Protein AF-A0A3S0XT57-F1 (afdb_monomer_lite)

Secondary structure (DSSP, 8-state):
--HHHHHHHHHHHHHHHHHHHHHHHHHHHHHHHHHHHHHHHHHHHHHHHHHHHHHHHHHHS--HHHHHHHHHHHHHHHHHHHHHHHHHHHHHHHHHHHHHHHHHHHHHHHHHHHHHHHHHHHHHHGGGT-SS-------TTTTTTT--SS-HHHHHHHHHHHHHHHHTT----S-HHHHHTT---HHHHHHHHHHSPPPPPHHHHHHHHTS--HHHHHHHHHHHHHHHHHTS--TTTSSPPPGGGEEEEEEEEEETTEEEEEEEEEEEEEHHHHHHHHHHTTTB-TTT--BSSSPPPEEETTEEE-EEEEEEE-EEETTSSS-EEE-HHHHHHHHHHHHHHHSPPPP-------------PPPP--

pLDDT: mean 73.2, std 19.28, range [31.64, 96.31]

Radius of gyration: 33.93 Å; chains: 1; bounding box: 93×93×88 Å

Sequence (366 aa):
MGLPEVLHKLSRLFLAGFALVASPFVRLGALLLSTALAIPIAAVIILIVSFVVGAKTFELVPSYVASALVAAGTAAVLTLLAAAITPVVLFFALCEVIISPIKGARAAWEGGLEGWYDYAFRLFFFSFFSSSDAPEAMDEDLIQRRFQYADADQMQQLLSMLQAAQENTYTNPIEPQQFAALELSQEELNEIIKNSAPLLTPQETQQLAQKDSREIADLLQKYQDMLERLNGNCTIDLEKPAPENAVVLVKQYFKDSAWLPVPGRSQIFNKQSLQTYCTSANATHPLTRENLLEPTPYKVDTETYHTRYVFHNYYYSPQASSPTIISQEISMMAAKLRDCLTTSPKPAQVTIHSGSQQAMFTPANI

Organism: NCBI:txid2498109

Foldseek 3Di:
DDPVVVVVQVLLQVQLVVQLVVQLVLLVVLVVVLVVVVVVVLVVVLLVVLLVQLVVVCVVPVDNVRSVVSSVVSSVVSVVVCVVVVVVVVVVSVVCSVCRSVCLSVLCNPVNPVSNVVVSVCSNPVVNPDPDDPPDVPPCVVVVPPPPDDDPQVVLVVVLVVVVVVVLVPPDQLDVVLLVVLDDDPVVVVVLVVPFAAFDDPVLLVVLVPDPDPVSVVLSVLLVLQVVQLQAAAPQVNHNADQNQKKKKFKWWDDPSDTHTDRNRIHIHGNVSLSVCCVVPVCADPPPRARQSQGDWDDDDPDTTGIHIDIFRWHWDPPPPDTGTDDVNSRVSRVVSVVVVVPDPPPPPPPPPPPPPDDDDDDDDD

Structure (mmCIF, N/CA/C/O backbone):
data_AF-A0A3S0XT57-F1
#
_entry.id   AF-A0A3S0XT57-F1
#
loop_
_atom_site.group_PDB
_atom_site.id
_atom_site.type_symbol
_atom_site.label_atom_id
_atom_site.label_alt_id
_atom_site.label_comp_id
_atom_site.label_asym_id
_atom_site.label_entity_id
_atom_site.label_seq_id
_atom_site.pdbx_PDB_ins_code
_atom_site.Cartn_x
_atom_site.Cartn_y
_atom_site.Cartn_z
_atom_site.occupancy
_atom_site.B_iso_or_equiv
_atom_site.auth_seq_id
_atom_site.auth_comp_id
_atom_site.auth_asym_id
_atom_site.auth_atom_id
_atom_site.pdbx_PDB_model_num
ATOM 1 N N . MET A 1 1 ? -40.493 24.145 -0.920 1.00 60.25 1 MET A N 1
ATOM 2 C CA . MET A 1 1 ? -39.163 24.406 -1.512 1.00 60.25 1 MET A CA 1
ATOM 3 C C . MET A 1 1 ? -39.026 25.896 -1.724 1.00 60.25 1 MET A C 1
ATOM 5 O O . MET A 1 1 ? -39.952 26.501 -2.252 1.00 60.25 1 MET A O 1
ATOM 9 N N . GLY A 1 2 ? -37.926 26.493 -1.271 1.00 90.62 2 GLY A N 1
ATOM 10 C CA . GLY A 1 2 ? -37.657 27.904 -1.546 1.00 90.62 2 GLY A CA 1
ATOM 11 C C . GLY A 1 2 ? -37.276 28.106 -3.015 1.00 90.62 2 GLY A C 1
ATOM 12 O O . GLY A 1 2 ? -36.623 27.246 -3.604 1.00 90.62 2 GLY A O 1
ATOM 13 N N . LEU A 1 3 ? -37.630 29.259 -3.588 1.00 88.75 3 LEU A N 1
ATOM 14 C CA . LEU A 1 3 ? -37.154 29.722 -4.900 1.00 88.75 3 LEU A CA 1
ATOM 15 C C . LEU A 1 3 ? -35.641 29.476 -5.159 1.00 88.75 3 LEU A C 1
ATOM 17 O O . LEU A 1 3 ? -35.316 29.023 -6.258 1.00 88.75 3 LEU A O 1
ATOM 21 N N . PRO A 1 4 ? -34.710 29.679 -4.194 1.00 91.69 4 PRO A N 1
ATOM 22 C CA . PRO A 1 4 ? -33.284 29.402 -4.420 1.00 91.69 4 PRO A CA 1
ATOM 23 C C . PRO A 1 4 ? -32.954 27.921 -4.661 1.00 91.69 4 PRO A C 1
ATOM 25 O O . PRO A 1 4 ? -32.058 27.610 -5.441 1.00 91.69 4 PRO A O 1
ATOM 28 N N . GLU A 1 5 ? -33.689 26.993 -4.048 1.00 89.56 5 GLU A N 1
ATOM 29 C CA . GLU A 1 5 ? -33.445 25.556 -4.221 1.00 89.56 5 GLU A CA 1
ATOM 30 C C . GLU A 1 5 ? -33.841 25.089 -5.630 1.00 89.56 5 GLU A C 1
ATOM 32 O O . GLU A 1 5 ? -33.173 24.251 -6.237 1.00 89.56 5 GLU A O 1
ATOM 37 N N . VAL A 1 6 ? -34.914 25.670 -6.176 1.00 91.50 6 VAL A N 1
ATOM 38 C CA . VAL A 1 6 ? -35.391 25.382 -7.536 1.00 91.50 6 VAL A CA 1
ATOM 39 C C . VAL A 1 6 ? -34.400 25.907 -8.575 1.00 91.50 6 VAL A C 1
ATOM 41 O O . VAL A 1 6 ? -34.054 25.184 -9.508 1.00 91.50 6 VAL A O 1
ATOM 44 N N . LEU A 1 7 ? -33.886 27.127 -8.385 1.00 92.31 7 LEU A N 1
ATOM 45 C CA . LEU A 1 7 ? -32.872 27.711 -9.269 1.00 92.31 7 LEU A CA 1
ATOM 46 C C . LEU A 1 7 ? -31.568 26.898 -9.271 1.00 92.31 7 LEU A C 1
ATOM 48 O O . LEU A 1 7 ? -30.988 26.684 -10.334 1.00 92.31 7 LEU A O 1
ATOM 52 N N . HIS A 1 8 ? -31.148 26.374 -8.114 1.00 88.56 8 HIS A N 1
ATOM 53 C CA . HIS A 1 8 ? -29.959 25.519 -8.003 1.00 88.56 8 HIS A CA 1
ATOM 54 C C . HIS A 1 8 ? -30.113 24.165 -8.712 1.00 88.56 8 HIS A C 1
ATOM 56 O O . HIS A 1 8 ? -29.186 23.675 -9.353 1.00 88.56 8 HIS A O 1
ATOM 62 N N . LYS A 1 9 ? -31.297 23.545 -8.650 1.00 88.94 9 LYS A N 1
ATOM 63 C CA . LYS A 1 9 ? -31.555 22.284 -9.372 1.00 88.94 9 LYS A CA 1
ATOM 64 C C . LYS A 1 9 ? -31.619 22.493 -10.885 1.00 88.94 9 LYS A C 1
ATOM 66 O O . LYS A 1 9 ? -31.115 21.660 -11.636 1.00 88.94 9 LYS A O 1
ATOM 71 N N . LEU A 1 10 ? -32.198 23.608 -11.334 1.00 91.62 10 LEU A N 1
ATOM 72 C CA . LEU A 1 10 ? -32.269 23.951 -12.757 1.00 91.62 10 LEU A CA 1
ATOM 73 C C . LEU A 1 10 ? -30.885 24.231 -13.355 1.00 91.62 10 LEU A C 1
ATOM 75 O O . LEU A 1 10 ? -30.610 23.776 -14.465 1.00 91.62 10 LEU A O 1
ATOM 79 N N . SER A 1 11 ? -29.997 24.913 -12.623 1.00 91.31 11 SER A N 1
ATOM 80 C CA . SER A 1 11 ? -28.628 25.155 -13.093 1.00 91.31 11 SER A CA 1
ATOM 81 C C . SER A 1 11 ? -27.829 23.853 -13.229 1.00 91.31 11 SER A C 1
ATOM 83 O O . SER A 1 11 ? -27.167 23.651 -14.246 1.00 91.31 11 SER A O 1
ATOM 85 N N . ARG A 1 12 ? -27.953 22.922 -12.272 1.00 88.75 12 ARG A N 1
ATOM 86 C CA . ARG A 1 12 ? -27.319 21.591 -12.348 1.00 88.75 12 ARG A CA 1
ATOM 87 C C . ARG A 1 12 ? -27.843 20.748 -13.504 1.00 88.75 12 ARG A C 1
ATOM 89 O O . ARG A 1 12 ? -27.058 20.089 -14.177 1.00 88.75 12 ARG A O 1
ATOM 96 N N . LEU A 1 13 ? -29.148 20.796 -13.774 1.00 91.69 13 LEU A N 1
ATOM 97 C CA . LEU A 1 13 ? -29.742 20.087 -14.908 1.00 91.69 13 LEU A CA 1
ATOM 98 C C . LEU A 1 13 ? -29.225 20.628 -16.247 1.00 91.69 13 LEU A C 1
ATOM 100 O O . LEU A 1 13 ? -28.871 19.849 -17.130 1.00 91.69 13 LEU A O 1
ATOM 104 N N . PHE A 1 14 ? -29.141 21.954 -16.381 1.00 94.31 14 PHE A N 1
ATOM 105 C CA . PHE A 1 14 ? -28.584 22.591 -17.574 1.00 94.31 14 PHE A CA 1
ATOM 106 C C . PHE A 1 14 ? -27.107 22.220 -17.776 1.00 94.31 14 PHE A C 1
ATOM 108 O O . PHE A 1 14 ? -26.713 21.850 -18.881 1.00 94.31 14 PHE A O 1
ATOM 115 N N . LEU A 1 15 ? -26.306 22.247 -16.706 1.00 90.44 15 LEU A N 1
ATOM 116 C CA . LEU A 1 15 ? -24.891 21.867 -16.741 1.00 90.44 15 LEU A CA 1
ATOM 117 C C . LEU A 1 15 ? -24.686 20.386 -17.080 1.00 90.44 15 LEU A C 1
ATOM 119 O O . LEU A 1 15 ? -23.815 20.068 -17.884 1.00 90.44 15 LEU A O 1
ATOM 123 N N . ALA A 1 16 ? -25.508 19.486 -16.538 1.00 89.00 16 ALA A N 1
ATOM 124 C CA . ALA A 1 16 ? -25.471 18.069 -16.891 1.00 89.00 16 ALA A CA 1
ATOM 125 C C . ALA A 1 16 ? -25.812 17.840 -18.374 1.00 89.00 16 ALA A C 1
ATOM 127 O O . ALA A 1 16 ? -25.133 17.068 -19.049 1.00 89.00 16 ALA A O 1
ATOM 128 N N . GLY A 1 17 ? -26.811 18.556 -18.905 1.00 89.56 17 GLY A N 1
ATOM 129 C CA . GLY A 1 17 ? -27.148 18.528 -20.331 1.00 89.56 17 GLY A CA 1
ATOM 130 C C . GLY A 1 17 ? -26.018 19.055 -21.220 1.00 89.56 17 GLY A C 1
ATOM 131 O O . GLY A 1 17 ? -25.690 18.437 -22.231 1.00 89.56 17 GLY A O 1
ATOM 132 N N . PHE A 1 18 ? -25.373 20.154 -20.818 1.00 92.19 18 PHE A N 1
ATOM 133 C CA . PHE A 1 18 ? -24.196 20.688 -21.504 1.00 92.19 18 PHE A CA 1
ATOM 134 C C . PHE A 1 18 ? -23.032 19.686 -21.500 1.00 92.19 18 PHE A C 1
ATOM 136 O O . PHE A 1 18 ? -22.457 19.408 -22.552 1.00 92.19 18 PHE A O 1
ATOM 143 N N . ALA A 1 19 ? -22.719 19.094 -20.346 1.00 89.00 19 ALA A N 1
ATOM 144 C CA . ALA A 1 19 ? -21.640 18.123 -20.205 1.00 89.00 19 ALA A CA 1
ATOM 145 C C . ALA A 1 19 ? -21.882 16.846 -21.023 1.00 89.00 19 ALA A C 1
ATOM 147 O O . ALA A 1 19 ? -20.949 16.327 -21.628 1.00 89.00 19 ALA A O 1
ATOM 148 N N . LEU A 1 20 ? -23.131 16.382 -21.127 1.00 88.88 20 LEU A N 1
ATOM 149 C CA . LEU A 1 20 ? -23.495 15.236 -21.965 1.00 88.88 20 LEU A CA 1
ATOM 150 C C . LEU A 1 20 ? -23.106 15.458 -23.436 1.00 88.88 20 LEU A C 1
ATOM 152 O O . LEU A 1 20 ? -22.638 14.537 -24.101 1.00 88.88 20 LEU A O 1
ATOM 156 N N . VAL A 1 21 ? -23.244 16.690 -23.934 1.00 91.69 21 VAL A N 1
ATOM 157 C CA . VAL A 1 21 ? -22.852 17.050 -25.303 1.00 91.69 21 VAL A CA 1
ATOM 158 C C . VAL A 1 21 ? -21.356 17.343 -25.401 1.00 91.69 21 VAL A C 1
ATOM 160 O O . VAL A 1 21 ? -20.722 16.901 -26.352 1.00 91.69 21 VAL A O 1
ATOM 163 N N . ALA A 1 22 ? -20.772 18.067 -24.443 1.00 89.75 22 ALA A N 1
ATOM 164 C CA . ALA A 1 22 ? -19.393 18.553 -24.521 1.00 89.75 22 ALA A CA 1
ATOM 165 C C . ALA A 1 22 ? -18.332 17.474 -24.227 1.00 89.75 22 ALA A C 1
ATOM 167 O O . ALA A 1 22 ? -17.289 17.436 -24.884 1.00 89.75 22 ALA A O 1
ATOM 168 N N . SER A 1 23 ? -18.586 16.573 -23.274 1.00 89.12 23 SER A N 1
ATOM 169 C CA . SER A 1 23 ? -17.630 15.548 -22.835 1.00 89.12 23 SER A CA 1
ATOM 170 C C . SER A 1 23 ? -17.110 14.602 -23.928 1.00 89.12 23 SER A C 1
ATOM 172 O O . SER A 1 23 ? -15.898 14.368 -23.933 1.00 89.12 23 SER A O 1
ATOM 174 N N . PRO A 1 24 ? -17.914 14.101 -24.891 1.00 88.94 24 PRO A N 1
ATOM 175 C CA . PRO A 1 24 ? -17.371 13.283 -25.976 1.00 88.94 24 PRO A CA 1
ATOM 176 C C . PRO A 1 24 ? -16.399 14.057 -26.873 1.00 88.94 24 PRO A C 1
ATOM 178 O O . PRO A 1 24 ? -15.406 13.483 -27.313 1.00 88.94 24 PRO A O 1
ATOM 181 N N . PHE A 1 25 ? -16.613 15.360 -27.101 1.00 90.69 25 PHE A N 1
ATOM 182 C CA . PHE A 1 25 ? -15.683 16.184 -27.883 1.00 90.69 25 PHE A CA 1
ATOM 183 C C . PHE A 1 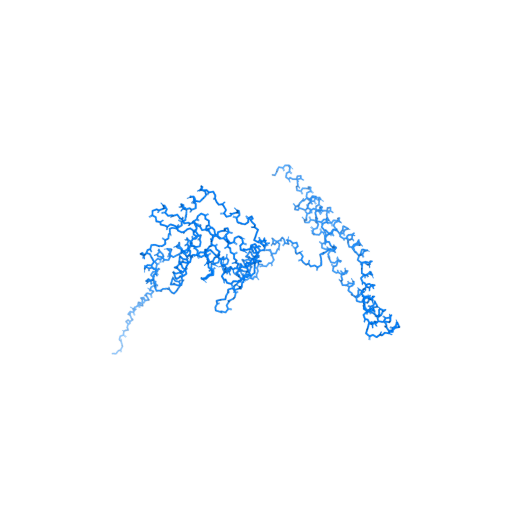25 ? -14.379 16.447 -27.134 1.00 90.69 25 PHE A C 1
ATOM 185 O O . PHE A 1 25 ? -13.311 16.374 -27.736 1.00 90.69 25 PHE A O 1
ATOM 192 N N . VAL A 1 26 ? -14.450 16.700 -25.823 1.00 86.81 26 VAL A N 1
ATOM 193 C CA . VAL A 1 26 ? -13.254 16.845 -24.978 1.00 86.81 26 VAL A CA 1
ATOM 194 C C . VAL A 1 26 ? -12.447 15.548 -24.981 1.00 86.81 26 VAL A C 1
ATOM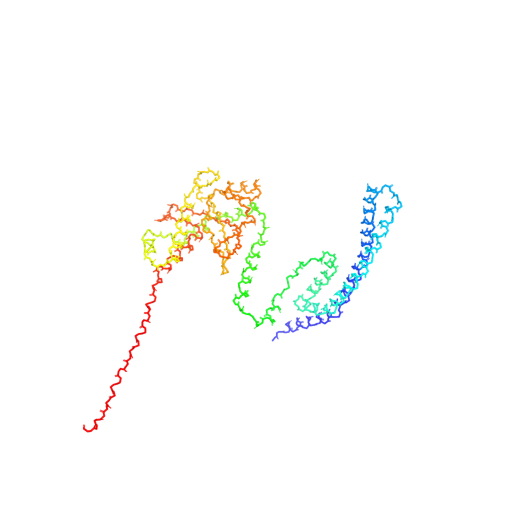 196 O O . VAL A 1 26 ? -11.236 15.575 -25.198 1.00 86.81 26 VAL A O 1
ATOM 199 N N . ARG A 1 27 ? -13.114 14.398 -24.814 1.00 84.94 27 ARG A N 1
ATOM 200 C CA . ARG A 1 27 ? -12.458 13.087 -24.839 1.00 84.94 27 ARG A CA 1
ATOM 201 C C . ARG A 1 27 ? -11.852 12.780 -26.205 1.00 84.94 27 ARG A C 1
ATOM 203 O O . ARG A 1 27 ? -10.719 12.314 -26.264 1.00 84.94 27 ARG A O 1
ATOM 210 N N . LEU A 1 28 ? -12.567 13.070 -27.290 1.00 87.69 28 LEU A N 1
ATOM 211 C CA . LEU A 1 28 ? -12.052 12.902 -28.647 1.00 87.69 28 LEU A CA 1
ATOM 212 C C . LEU A 1 28 ? -10.837 13.807 -28.896 1.00 87.69 28 LEU A C 1
ATOM 214 O O . LEU A 1 28 ? -9.839 13.343 -29.436 1.00 87.69 28 LEU A O 1
ATOM 218 N N . GLY A 1 29 ? -10.887 15.067 -28.459 1.00 87.50 29 GLY A N 1
ATOM 219 C CA . GLY A 1 29 ? -9.761 15.996 -28.548 1.00 87.50 29 GLY A CA 1
ATOM 220 C C . GLY A 1 29 ? -8.532 15.497 -27.786 1.00 87.50 29 GLY A C 1
ATOM 221 O O . GLY A 1 29 ? -7.433 15.488 -28.339 1.00 87.50 29 GLY A O 1
ATOM 222 N N . ALA A 1 30 ? -8.724 15.005 -26.559 1.00 84.56 30 ALA A N 1
ATOM 223 C CA . ALA A 1 30 ? -7.658 14.403 -25.760 1.00 84.56 30 ALA A CA 1
ATOM 224 C C . ALA A 1 30 ? -7.058 13.158 -26.438 1.00 84.56 30 ALA A C 1
ATOM 226 O O . ALA A 1 30 ? -5.839 13.013 -26.476 1.00 84.56 30 ALA A O 1
ATOM 227 N N . LEU A 1 31 ? -7.891 12.296 -27.033 1.00 84.75 31 LEU A N 1
ATOM 228 C CA . LEU A 1 31 ? -7.439 11.110 -27.771 1.00 84.75 31 LEU A CA 1
ATOM 229 C C . LEU A 1 31 ? -6.673 11.456 -29.052 1.00 84.75 31 LEU A C 1
ATOM 231 O O . LEU A 1 31 ? -5.672 10.815 -29.367 1.00 84.75 31 LEU A O 1
ATOM 235 N N . LEU A 1 32 ? -7.123 12.462 -29.801 1.00 86.31 32 LEU A N 1
ATOM 236 C CA . LEU A 1 32 ? -6.422 12.923 -30.999 1.00 86.31 32 LEU A CA 1
ATOM 237 C C . LEU A 1 32 ? -5.056 13.504 -30.637 1.00 86.31 32 LEU A C 1
ATOM 239 O O . LEU A 1 32 ? -4.060 13.173 -31.279 1.00 86.31 32 LEU A O 1
ATOM 243 N N . LEU A 1 33 ? -4.998 14.322 -29.584 1.00 85.12 33 LEU A N 1
ATOM 244 C CA . LEU A 1 33 ? -3.751 14.900 -29.102 1.00 85.12 33 LEU A CA 1
ATOM 245 C C . LEU A 1 33 ? -2.793 13.825 -28.573 1.00 85.12 33 LEU A C 1
ATOM 247 O O . LEU A 1 33 ? -1.614 13.836 -28.921 1.00 85.12 33 LEU A O 1
ATOM 251 N N . SER A 1 34 ? -3.290 12.870 -27.781 1.00 80.75 34 SER A N 1
ATOM 252 C CA . SER A 1 34 ? -2.463 11.783 -27.249 1.00 80.75 34 SER A CA 1
ATOM 253 C C . SER A 1 34 ? -1.922 10.892 -28.364 1.00 80.75 34 SER A C 1
ATOM 255 O O . SER A 1 34 ? -0.738 10.568 -28.361 1.00 80.75 34 SER A O 1
ATOM 257 N N . THR A 1 35 ? -2.740 10.573 -29.369 1.00 82.69 35 THR A N 1
ATOM 258 C CA . THR A 1 35 ? -2.308 9.802 -30.542 1.00 82.69 35 THR A CA 1
ATOM 259 C C . THR A 1 35 ? -1.259 10.571 -31.351 1.00 82.69 35 THR A C 1
ATOM 261 O O . THR A 1 35 ? -0.238 10.000 -31.734 1.00 82.69 35 THR A O 1
ATOM 264 N N . ALA A 1 36 ? -1.457 11.878 -31.557 1.00 85.12 36 ALA A N 1
ATOM 265 C CA . ALA A 1 36 ? -0.503 12.733 -32.263 1.00 85.12 36 ALA A CA 1
ATOM 266 C C . ALA A 1 36 ? 0.863 12.813 -31.557 1.00 85.12 36 ALA A C 1
ATOM 268 O O . ALA A 1 36 ? 1.885 12.903 -32.232 1.00 85.12 36 ALA A O 1
ATOM 269 N N . LEU A 1 37 ? 0.892 12.742 -30.221 1.00 84.88 37 LEU A N 1
ATOM 270 C CA . LEU A 1 37 ? 2.124 12.709 -29.424 1.00 84.88 37 LEU A CA 1
ATOM 271 C C . LEU A 1 37 ? 2.736 11.303 -29.315 1.00 84.88 37 LEU A C 1
ATOM 273 O O . LEU A 1 37 ? 3.958 11.165 -29.304 1.00 84.88 37 LEU A O 1
ATOM 277 N N . ALA A 1 38 ? 1.919 10.252 -29.266 1.00 83.31 38 ALA A N 1
ATOM 278 C CA . ALA A 1 38 ? 2.389 8.875 -29.130 1.00 83.31 38 ALA A CA 1
ATOM 279 C C . ALA A 1 38 ? 3.137 8.384 -30.379 1.00 83.31 38 ALA A C 1
ATOM 281 O O . ALA A 1 38 ? 4.142 7.689 -30.251 1.00 83.31 38 ALA A O 1
ATOM 282 N N . ILE A 1 39 ? 2.694 8.772 -31.581 1.00 86.31 39 ILE A N 1
ATOM 283 C CA . ILE A 1 39 ? 3.327 8.377 -32.852 1.00 86.31 39 ILE A CA 1
ATOM 284 C C . ILE A 1 39 ? 4.816 8.777 -32.927 1.00 86.31 39 ILE A C 1
ATOM 286 O O . ILE A 1 39 ? 5.644 7.892 -33.160 1.00 86.31 39 ILE A O 1
ATOM 290 N N . PRO A 1 40 ? 5.212 10.053 -32.727 1.00 88.81 40 PRO A N 1
ATOM 291 C CA . PRO A 1 40 ? 6.621 10.436 -32.788 1.00 88.81 40 PRO A CA 1
ATOM 292 C C . PRO A 1 40 ? 7.444 9.801 -31.663 1.00 88.81 40 PRO A C 1
ATOM 294 O O . PRO A 1 40 ? 8.582 9.405 -31.903 1.00 88.81 40 PRO A O 1
ATOM 297 N N . ILE A 1 41 ? 6.878 9.639 -30.462 1.00 86.50 41 ILE A N 1
ATOM 298 C CA . ILE A 1 41 ? 7.563 8.969 -29.345 1.00 86.50 41 ILE A CA 1
ATOM 299 C C . ILE A 1 41 ? 7.835 7.503 -29.685 1.00 86.50 41 ILE A C 1
ATOM 301 O O . ILE A 1 41 ? 8.965 7.038 -29.543 1.00 86.50 41 ILE A O 1
ATOM 305 N N . ALA A 1 42 ? 6.832 6.784 -30.193 1.00 88.69 42 ALA A N 1
ATOM 306 C CA . ALA A 1 42 ? 6.985 5.403 -30.629 1.00 88.69 42 ALA A CA 1
ATOM 307 C C . ALA A 1 42 ? 8.035 5.285 -31.742 1.00 88.69 42 ALA A C 1
ATOM 309 O O . ALA A 1 42 ? 8.895 4.410 -31.673 1.00 88.69 42 ALA A O 1
ATOM 310 N N . ALA A 1 43 ? 8.034 6.197 -32.720 1.00 91.12 43 ALA A N 1
ATOM 311 C CA . ALA A 1 43 ? 9.046 6.224 -33.774 1.00 91.12 43 ALA A CA 1
ATOM 312 C C . ALA A 1 43 ? 10.469 6.399 -33.210 1.00 91.12 43 ALA A C 1
ATOM 314 O O . ALA A 1 43 ? 11.379 5.671 -33.609 1.00 91.12 43 ALA A O 1
ATOM 315 N N . VAL A 1 44 ? 10.664 7.305 -32.245 1.00 94.06 44 VAL A N 1
ATOM 316 C CA . VAL A 1 44 ? 11.961 7.503 -31.575 1.00 94.06 44 VAL A CA 1
ATOM 317 C C . VAL A 1 44 ? 12.384 6.254 -30.799 1.00 94.06 44 VAL A C 1
ATOM 319 O O . VAL A 1 44 ? 13.528 5.821 -30.925 1.00 94.06 44 VAL A O 1
ATOM 322 N N . ILE A 1 45 ? 11.472 5.633 -30.044 1.00 92.62 45 ILE A N 1
ATOM 323 C CA . ILE A 1 45 ? 11.754 4.398 -29.295 1.00 92.62 45 ILE A CA 1
ATOM 324 C C . ILE A 1 45 ? 12.161 3.272 -30.249 1.00 92.62 45 ILE A C 1
ATOM 326 O O . ILE A 1 45 ? 13.173 2.612 -30.015 1.00 92.62 45 ILE A O 1
ATOM 330 N N . ILE A 1 46 ? 11.422 3.076 -31.345 1.00 94.44 46 ILE A N 1
ATOM 331 C CA . ILE A 1 46 ? 11.733 2.055 -32.352 1.00 94.44 46 ILE A CA 1
ATOM 332 C C . ILE A 1 46 ? 13.131 2.285 -32.930 1.00 94.44 46 ILE A C 1
ATOM 334 O O . ILE A 1 46 ? 13.904 1.330 -33.034 1.00 94.44 46 ILE A O 1
ATOM 338 N N . LEU A 1 47 ? 13.488 3.530 -33.260 1.00 94.06 47 LEU A N 1
ATOM 339 C CA . LEU A 1 47 ? 14.819 3.869 -33.770 1.00 94.06 47 LEU A CA 1
ATOM 340 C C . LEU A 1 47 ? 15.924 3.563 -32.751 1.00 94.06 47 LEU A C 1
ATOM 342 O O . LEU A 1 47 ? 16.908 2.914 -33.106 1.00 94.06 47 LEU A O 1
ATOM 346 N N . ILE A 1 48 ? 15.755 3.976 -31.490 1.00 94.88 48 ILE A N 1
ATOM 347 C CA . ILE A 1 48 ? 16.740 3.742 -30.423 1.00 94.88 48 ILE A CA 1
ATOM 348 C C . ILE A 1 48 ? 16.930 2.242 -30.186 1.00 94.88 48 ILE A C 1
ATOM 350 O O . ILE A 1 48 ? 18.061 1.761 -30.189 1.00 94.88 48 ILE A O 1
ATOM 354 N N . VAL A 1 49 ? 15.840 1.488 -30.020 1.00 94.88 49 VAL A N 1
ATOM 355 C CA . VAL A 1 49 ? 15.904 0.041 -29.763 1.00 94.88 49 VAL A CA 1
ATOM 356 C C . VAL A 1 49 ? 16.559 -0.682 -30.937 1.00 94.88 49 VAL A C 1
ATOM 358 O O . VAL A 1 49 ? 17.463 -1.491 -30.734 1.00 94.88 49 VAL A O 1
ATOM 361 N N . SER A 1 50 ? 16.173 -0.346 -32.168 1.00 94.62 50 SER A N 1
ATOM 362 C CA . SER A 1 50 ? 16.752 -0.952 -33.372 1.00 94.62 50 SER A CA 1
ATOM 363 C C . SER A 1 50 ? 18.248 -0.660 -33.495 1.00 94.62 50 SER A C 1
ATOM 365 O O . SER A 1 50 ? 19.023 -1.549 -33.851 1.00 94.62 50 SER A O 1
ATOM 367 N N . PHE A 1 51 ? 18.675 0.558 -33.145 1.00 94.44 51 PHE A N 1
ATOM 368 C CA . PHE A 1 51 ? 20.087 0.933 -33.117 1.00 94.44 51 PHE A CA 1
ATOM 369 C C . PHE A 1 51 ? 20.871 0.156 -32.053 1.00 94.44 51 PHE A C 1
ATOM 371 O O . PHE A 1 51 ? 21.926 -0.397 -32.358 1.00 94.44 51 PHE A O 1
ATOM 378 N N . VAL A 1 52 ? 20.349 0.060 -30.825 1.00 95.75 52 VAL A N 1
ATOM 379 C CA . VAL A 1 52 ? 20.991 -0.677 -29.722 1.00 95.75 52 VAL A CA 1
ATOM 380 C C . VAL A 1 52 ? 21.154 -2.158 -30.070 1.00 95.75 52 VAL A C 1
ATOM 382 O O . VAL A 1 52 ? 22.238 -2.715 -29.889 1.00 95.75 52 VAL A O 1
ATOM 385 N N . VAL A 1 53 ? 20.116 -2.792 -30.623 1.00 94.25 53 VAL A N 1
ATOM 386 C CA . VAL A 1 53 ? 20.170 -4.199 -31.052 1.00 94.25 53 VAL A CA 1
ATOM 387 C C . VAL A 1 53 ? 21.167 -4.389 -32.200 1.00 94.25 53 VAL A C 1
ATOM 389 O O . VAL A 1 53 ? 21.958 -5.336 -32.184 1.00 94.25 53 VAL A O 1
ATOM 392 N N . GLY A 1 54 ? 21.197 -3.469 -33.169 1.00 91.44 54 GLY A N 1
ATOM 393 C CA . GLY A 1 54 ? 22.186 -3.474 -34.249 1.00 91.44 54 GLY A CA 1
ATOM 394 C C . GLY A 1 54 ? 23.624 -3.363 -33.736 1.00 91.44 54 GLY A C 1
ATOM 395 O O . GLY A 1 54 ? 24.480 -4.161 -34.120 1.00 91.44 54 GLY A O 1
ATOM 396 N N . ALA A 1 55 ? 23.886 -2.429 -32.819 1.00 93.00 55 ALA A N 1
ATOM 397 C CA . ALA A 1 55 ? 25.199 -2.244 -32.202 1.00 93.00 55 ALA A CA 1
ATOM 398 C C . ALA A 1 55 ? 25.651 -3.499 -31.437 1.00 93.00 55 ALA A C 1
ATOM 400 O O . ALA A 1 55 ? 26.776 -3.963 -31.622 1.00 93.00 55 ALA A O 1
ATOM 401 N N . LYS A 1 56 ? 24.752 -4.117 -30.658 1.00 93.62 56 LYS A N 1
ATOM 402 C CA . LYS A 1 56 ? 25.030 -5.387 -29.970 1.00 93.62 56 LYS A CA 1
ATOM 403 C C . LYS A 1 56 ? 25.282 -6.550 -30.918 1.00 93.62 56 LYS A C 1
ATOM 405 O O . LYS A 1 56 ? 26.125 -7.397 -30.642 1.00 93.62 56 LYS A O 1
ATOM 410 N N . THR A 1 57 ? 24.620 -6.566 -32.067 1.00 92.44 57 THR A N 1
ATOM 411 C CA . THR A 1 57 ? 24.888 -7.570 -33.101 1.00 92.44 57 THR A CA 1
ATOM 412 C C . THR A 1 57 ? 26.288 -7.401 -33.691 1.00 92.44 57 THR A C 1
ATOM 414 O O . THR A 1 57 ? 26.959 -8.398 -33.930 1.00 92.44 57 THR A O 1
ATOM 417 N N . PHE A 1 58 ? 26.761 -6.164 -33.881 1.00 91.06 58 PHE A N 1
ATOM 418 C CA . PHE A 1 58 ? 28.113 -5.898 -34.383 1.00 91.06 58 PHE A CA 1
ATOM 419 C C . PHE A 1 58 ? 29.211 -6.354 -33.408 1.00 91.06 58 PHE A C 1
ATOM 421 O O . PHE A 1 58 ? 30.243 -6.856 -33.849 1.00 91.06 58 PHE A O 1
ATOM 428 N N . GLU A 1 59 ? 28.978 -6.230 -32.094 1.00 93.94 59 GLU A N 1
ATOM 429 C CA . GLU A 1 59 ? 29.878 -6.778 -31.063 1.00 93.94 59 GLU A CA 1
ATOM 430 C C . GLU A 1 59 ? 30.017 -8.310 -31.179 1.00 93.94 59 GLU A C 1
ATOM 432 O O . GLU A 1 59 ? 31.099 -8.848 -30.959 1.00 93.94 59 GLU A O 1
ATOM 437 N N . LEU A 1 60 ? 28.934 -9.011 -31.536 1.00 94.75 60 LEU A N 1
ATOM 438 C CA . LEU A 1 60 ? 28.900 -10.475 -31.652 1.00 94.75 60 LEU A CA 1
ATOM 439 C C . LEU A 1 60 ? 29.407 -10.981 -33.009 1.00 94.75 60 LEU A C 1
ATOM 441 O O . LEU A 1 60 ? 30.079 -12.008 -33.086 1.00 94.75 60 LEU A O 1
ATOM 445 N N . VAL A 1 61 ? 29.061 -10.276 -34.085 1.00 94.56 61 VAL A N 1
ATOM 446 C CA . VAL A 1 61 ? 29.417 -10.607 -35.465 1.00 94.56 61 VAL A CA 1
ATOM 447 C C . VAL A 1 61 ? 29.930 -9.325 -36.127 1.00 94.56 61 VAL A C 1
ATOM 449 O O . VAL A 1 61 ? 29.110 -8.481 -36.497 1.00 94.56 61 VAL A O 1
ATOM 452 N N . PRO A 1 62 ? 31.257 -9.161 -36.312 1.00 91.38 62 PRO A N 1
ATOM 453 C CA . PRO A 1 62 ? 31.869 -7.920 -36.795 1.00 91.38 62 PRO A CA 1
ATOM 454 C C . PRO A 1 62 ? 31.649 -7.725 -38.304 1.00 91.38 62 PRO A C 1
ATOM 456 O O . PRO A 1 62 ? 32.568 -7.772 -39.120 1.00 91.38 62 PRO A O 1
ATOM 459 N N . SER A 1 63 ? 30.392 -7.528 -38.690 1.00 95.81 63 SER A N 1
ATOM 460 C CA . SER A 1 63 ? 29.933 -7.285 -40.052 1.00 95.81 63 SER A CA 1
ATOM 461 C C . SER A 1 63 ? 28.890 -6.176 -40.040 1.00 95.81 63 SER A C 1
ATOM 463 O O . SER A 1 63 ? 27.802 -6.332 -39.486 1.00 95.81 63 SER A O 1
ATOM 465 N N . TYR A 1 64 ? 29.212 -5.064 -40.703 1.00 93.00 64 TYR A N 1
ATOM 466 C CA . TYR A 1 64 ? 28.306 -3.921 -40.857 1.00 93.00 64 TYR A CA 1
ATOM 467 C C . TYR A 1 64 ? 27.013 -4.287 -41.596 1.00 93.00 64 TYR A C 1
ATOM 469 O O . TYR A 1 64 ? 25.960 -3.718 -41.329 1.00 93.00 64 TYR A O 1
ATOM 477 N N . VAL A 1 65 ? 27.079 -5.252 -42.519 1.00 95.06 65 VAL A N 1
ATOM 478 C CA . VAL A 1 65 ? 25.905 -5.719 -43.267 1.00 95.06 65 VAL A CA 1
ATOM 479 C C . VAL A 1 65 ? 24.984 -6.528 -42.357 1.00 95.06 65 VAL A C 1
ATOM 481 O O . VAL A 1 65 ? 23.775 -6.316 -42.364 1.00 95.06 65 VAL A O 1
ATOM 484 N N . ALA A 1 66 ? 25.549 -7.423 -41.541 1.00 90.75 66 ALA A N 1
ATOM 485 C CA . ALA A 1 66 ? 24.765 -8.236 -40.615 1.00 90.75 66 ALA A CA 1
ATOM 486 C C . ALA A 1 66 ? 24.079 -7.370 -39.546 1.00 90.75 66 ALA A C 1
ATOM 488 O O . ALA A 1 66 ? 22.885 -7.532 -39.303 1.00 90.75 66 ALA A O 1
ATOM 489 N N . SER A 1 67 ? 24.795 -6.405 -38.957 1.00 91.75 67 SER A N 1
ATOM 490 C CA . SER A 1 67 ? 24.223 -5.498 -37.955 1.00 91.75 67 SER A CA 1
ATOM 491 C C . SER A 1 67 ? 23.144 -4.581 -38.534 1.00 91.75 67 SER A C 1
ATOM 493 O O . SER A 1 67 ? 22.098 -4.406 -37.908 1.00 91.75 67 SER A O 1
ATOM 495 N N . ALA A 1 68 ? 23.344 -4.051 -39.746 1.00 94.06 68 ALA A N 1
ATOM 496 C CA . ALA A 1 68 ? 22.344 -3.237 -40.434 1.00 94.06 68 ALA A CA 1
ATOM 497 C C . ALA A 1 68 ? 21.068 -4.033 -40.754 1.00 94.06 68 ALA A C 1
ATOM 499 O O . ALA A 1 68 ? 19.964 -3.531 -40.542 1.00 94.06 68 ALA A O 1
ATOM 500 N N . LEU A 1 69 ? 21.201 -5.285 -41.213 1.00 95.69 69 LEU A N 1
ATOM 501 C CA . LEU A 1 69 ? 20.057 -6.162 -41.483 1.00 95.69 69 LEU A CA 1
ATOM 502 C C . LEU A 1 69 ? 19.272 -6.493 -40.209 1.00 95.69 69 LEU A C 1
ATOM 504 O O . LEU A 1 69 ? 18.043 -6.461 -40.232 1.00 95.69 69 LEU A O 1
ATOM 508 N N . VAL A 1 70 ? 19.953 -6.764 -39.092 1.00 94.50 70 VAL A N 1
ATOM 509 C CA . VAL A 1 70 ? 19.287 -7.040 -37.810 1.00 94.50 70 VAL A CA 1
ATOM 510 C C . VAL A 1 70 ? 18.603 -5.791 -37.250 1.00 94.50 70 VAL A C 1
ATOM 512 O O . VAL A 1 70 ? 17.471 -5.884 -36.775 1.00 94.50 70 VAL A O 1
ATOM 515 N N . ALA A 1 71 ? 19.226 -4.614 -37.354 1.00 93.31 71 ALA A N 1
ATOM 516 C CA . ALA A 1 71 ? 18.597 -3.353 -36.963 1.00 93.31 71 ALA A CA 1
ATOM 517 C C . ALA A 1 71 ? 17.331 -3.075 -37.791 1.00 93.31 71 ALA A C 1
ATOM 519 O O . ALA A 1 71 ? 16.275 -2.789 -37.229 1.00 93.31 71 ALA A O 1
ATOM 520 N N . ALA A 1 72 ? 17.407 -3.228 -39.118 1.00 95.50 72 ALA A N 1
ATOM 521 C CA . ALA A 1 72 ? 16.260 -3.058 -40.008 1.00 95.50 72 ALA A CA 1
ATOM 522 C C . ALA A 1 72 ? 15.148 -4.085 -39.730 1.00 95.50 72 ALA A C 1
ATOM 524 O O . ALA A 1 72 ? 13.972 -3.725 -39.678 1.00 95.50 72 ALA A O 1
ATOM 525 N N . GLY A 1 73 ? 15.510 -5.350 -39.493 1.00 96.00 73 GLY A N 1
ATOM 526 C CA . GLY A 1 73 ? 14.568 -6.402 -39.109 1.00 96.00 73 GLY A CA 1
ATOM 527 C C . GLY A 1 73 ? 13.875 -6.106 -37.778 1.00 96.00 73 GLY A C 1
ATOM 528 O O . GLY A 1 73 ? 12.659 -6.244 -37.674 1.00 96.00 73 GLY A O 1
ATOM 529 N N . THR A 1 74 ? 14.623 -5.619 -36.785 1.00 93.94 74 THR A N 1
ATOM 530 C CA . THR A 1 74 ? 14.081 -5.207 -35.479 1.00 93.94 74 THR A CA 1
ATOM 531 C C . THR A 1 74 ? 13.094 -4.054 -35.638 1.00 93.94 74 THR A C 1
ATOM 533 O O . THR A 1 74 ? 11.984 -4.124 -35.112 1.00 93.94 74 THR A O 1
ATOM 536 N N . ALA A 1 75 ? 13.448 -3.036 -36.427 1.00 95.06 75 ALA A N 1
ATOM 537 C CA . ALA A 1 75 ? 12.554 -1.921 -36.722 1.00 95.06 75 ALA A CA 1
ATOM 538 C C . ALA A 1 75 ? 11.257 -2.400 -37.392 1.00 95.06 75 ALA A C 1
ATOM 540 O O . ALA A 1 75 ? 10.168 -1.989 -36.989 1.00 95.06 75 ALA A O 1
ATOM 541 N N . ALA A 1 76 ? 11.351 -3.305 -38.374 1.00 96.00 76 ALA A N 1
ATOM 542 C CA . ALA A 1 76 ? 10.189 -3.865 -39.061 1.00 96.00 76 ALA A CA 1
ATOM 543 C C . ALA A 1 76 ? 9.271 -4.657 -38.112 1.00 96.00 76 ALA A C 1
ATOM 545 O O . ALA A 1 76 ? 8.056 -4.461 -38.138 1.00 96.00 76 ALA A O 1
ATOM 546 N N . VAL A 1 77 ? 9.838 -5.498 -37.238 1.00 96.31 77 VAL A N 1
ATOM 547 C CA . VAL A 1 77 ? 9.077 -6.274 -36.243 1.00 96.31 77 VAL A CA 1
ATOM 548 C C . VAL A 1 77 ? 8.374 -5.355 -35.249 1.00 96.31 77 VAL A C 1
ATOM 550 O O . VAL A 1 77 ? 7.180 -5.520 -35.009 1.00 96.31 77 VAL A O 1
ATOM 553 N N . LEU A 1 78 ? 9.078 -4.361 -34.702 1.00 94.12 78 LEU A N 1
ATOM 554 C CA . LEU A 1 78 ? 8.484 -3.411 -33.758 1.00 94.12 78 LEU A CA 1
ATOM 555 C C . LEU A 1 78 ? 7.395 -2.555 -34.416 1.00 94.12 78 LEU A C 1
ATOM 557 O O . LEU A 1 78 ? 6.361 -2.308 -33.801 1.00 94.12 78 LEU A O 1
ATOM 561 N N . THR A 1 79 ? 7.588 -2.154 -35.674 1.00 93.50 79 THR A N 1
ATOM 562 C CA . THR A 1 79 ? 6.569 -1.424 -36.444 1.00 93.50 79 THR A CA 1
ATOM 563 C C . THR A 1 79 ? 5.325 -2.282 -36.664 1.00 93.50 79 THR A C 1
ATOM 565 O O . THR A 1 79 ? 4.206 -1.803 -36.487 1.00 93.50 79 THR A O 1
ATOM 568 N N . LEU A 1 80 ? 5.501 -3.561 -37.008 1.00 93.94 80 LEU A N 1
ATOM 569 C CA . LEU A 1 80 ? 4.392 -4.495 -37.202 1.00 93.94 80 LEU A CA 1
ATOM 570 C C . LEU A 1 80 ? 3.649 -4.772 -35.890 1.00 93.94 80 LEU A C 1
ATOM 572 O O . LEU A 1 80 ? 2.420 -4.793 -35.876 1.00 93.94 80 LEU A O 1
ATOM 576 N N . LEU A 1 81 ? 4.377 -4.916 -34.781 1.00 92.19 81 LEU A N 1
ATOM 577 C CA . LEU A 1 81 ? 3.795 -5.072 -33.450 1.00 92.19 81 LEU A CA 1
ATOM 578 C C . LEU A 1 81 ? 2.992 -3.831 -33.041 1.00 92.19 81 LEU A C 1
ATOM 580 O O . LEU A 1 81 ? 1.855 -3.955 -32.588 1.00 92.19 81 LEU A O 1
ATOM 584 N N . ALA A 1 82 ? 3.543 -2.633 -33.251 1.00 88.88 82 ALA A N 1
ATOM 585 C CA . ALA A 1 82 ? 2.838 -1.384 -32.990 1.00 88.88 82 ALA A CA 1
ATOM 586 C C . ALA A 1 82 ? 1.564 -1.276 -33.843 1.00 88.88 82 ALA A C 1
ATOM 588 O O . ALA A 1 82 ? 0.495 -0.967 -33.315 1.00 88.88 82 ALA A O 1
ATOM 589 N N . ALA A 1 83 ? 1.643 -1.605 -35.136 1.00 89.25 83 ALA A N 1
ATOM 590 C CA . ALA A 1 83 ? 0.490 -1.626 -36.035 1.00 89.25 83 ALA A CA 1
ATOM 591 C C . ALA A 1 83 ? -0.579 -2.654 -35.617 1.00 89.25 83 ALA A C 1
ATOM 593 O O . ALA A 1 83 ? -1.764 -2.383 -35.781 1.00 89.25 83 ALA A O 1
ATOM 594 N N . ALA A 1 84 ? -0.186 -3.798 -35.048 1.00 88.62 84 ALA A N 1
ATOM 595 C CA . ALA A 1 84 ? -1.110 -4.818 -34.550 1.00 88.62 84 ALA A CA 1
ATOM 596 C C . ALA A 1 84 ? -1.805 -4.411 -33.236 1.00 88.62 84 ALA A C 1
ATOM 598 O O . ALA A 1 84 ? -2.984 -4.704 -33.049 1.00 88.62 84 ALA A O 1
ATOM 599 N N . ILE A 1 85 ? -1.103 -3.711 -32.338 1.00 84.06 85 ILE A N 1
ATOM 600 C CA . ILE A 1 85 ? -1.645 -3.275 -31.038 1.00 84.06 85 ILE A CA 1
ATOM 601 C C . ILE A 1 85 ? -2.525 -2.024 -31.182 1.00 84.06 85 ILE A C 1
ATOM 603 O O . ILE A 1 85 ? -3.549 -1.901 -30.507 1.00 84.06 85 ILE A O 1
ATOM 607 N N . THR A 1 86 ? -2.168 -1.117 -32.093 1.00 83.88 86 THR A N 1
ATOM 608 C CA . THR A 1 86 ? -2.889 0.143 -32.347 1.00 83.88 86 THR A CA 1
ATOM 609 C C . THR A 1 86 ? -4.410 -0.020 -32.507 1.00 83.88 86 THR A C 1
ATOM 611 O O . THR A 1 86 ? -5.135 0.695 -31.816 1.00 83.88 86 THR A O 1
ATOM 614 N N . PRO A 1 87 ? -4.953 -0.935 -33.338 1.00 83.00 87 PRO A N 1
ATOM 615 C CA . PRO A 1 87 ? -6.402 -1.082 -33.491 1.00 83.00 87 PRO A CA 1
ATOM 616 C C . PRO A 1 87 ? -7.097 -1.542 -32.204 1.00 83.00 87 PRO A C 1
ATOM 618 O O . PRO A 1 87 ? -8.217 -1.113 -31.938 1.00 83.00 87 PRO A O 1
ATOM 621 N N . VAL A 1 88 ? -6.438 -2.367 -31.384 1.00 80.62 88 VAL A N 1
ATOM 622 C CA . VAL A 1 88 ? -6.982 -2.829 -30.097 1.00 80.62 88 VAL A CA 1
ATOM 623 C C . VAL A 1 88 ? -7.079 -1.660 -29.120 1.00 80.62 88 VAL A C 1
ATOM 625 O O . VAL A 1 88 ? -8.124 -1.444 -28.510 1.00 80.62 88 VAL A O 1
ATOM 628 N N . VAL A 1 89 ? -6.019 -0.856 -29.021 1.00 80.69 89 VAL A N 1
ATOM 629 C CA . VAL A 1 89 ? -6.001 0.342 -28.170 1.00 80.69 89 VAL A CA 1
ATOM 630 C C . VAL A 1 89 ? -7.038 1.363 -28.639 1.00 80.69 89 VAL A C 1
ATOM 632 O O . VAL A 1 89 ? -7.783 1.902 -27.822 1.00 80.69 89 VAL A O 1
ATOM 635 N N . LEU A 1 90 ? -7.142 1.589 -29.953 1.00 81.69 90 LEU A N 1
ATOM 636 C CA . LEU A 1 90 ? -8.149 2.480 -30.530 1.00 81.69 90 LEU A CA 1
ATOM 637 C C . LEU A 1 90 ? -9.571 2.009 -30.228 1.00 81.69 90 LEU A C 1
ATOM 639 O O . LEU A 1 90 ? -10.416 2.844 -29.923 1.00 81.69 90 LEU A O 1
ATOM 643 N N . PHE A 1 91 ? -9.838 0.701 -30.267 1.00 82.00 91 PHE A N 1
ATOM 644 C CA . PHE A 1 91 ? -11.147 0.149 -29.926 1.00 82.00 91 PHE A CA 1
ATOM 645 C C . PHE A 1 91 ? -11.546 0.479 -28.481 1.00 82.00 91 PHE A C 1
ATOM 647 O O . PHE A 1 91 ? -12.619 1.039 -28.256 1.00 82.00 91 PHE A O 1
ATOM 654 N N . PHE A 1 92 ? -10.664 0.221 -27.511 1.00 78.38 92 PHE A N 1
ATOM 655 C CA . PHE A 1 92 ? -10.926 0.555 -26.107 1.00 78.38 92 PHE A CA 1
ATOM 656 C C . PHE A 1 92 ? -11.074 2.064 -25.884 1.00 78.38 92 PHE A C 1
ATOM 658 O O . PHE A 1 92 ? -11.974 2.502 -25.165 1.00 78.38 92 PHE A O 1
ATOM 665 N N . ALA A 1 93 ? -10.249 2.872 -26.552 1.00 79.56 93 ALA A N 1
ATOM 666 C CA . ALA A 1 93 ? -10.372 4.323 -26.514 1.00 79.56 93 ALA A CA 1
ATOM 667 C C . ALA A 1 93 ? -11.739 4.801 -27.036 1.00 79.56 93 ALA A C 1
ATOM 669 O O . ALA A 1 93 ? -12.344 5.702 -26.453 1.00 79.56 93 ALA A O 1
ATOM 670 N N . LEU A 1 94 ? -12.259 4.168 -28.091 1.00 82.38 94 LEU A N 1
ATOM 671 C CA . LEU A 1 94 ? -13.573 4.465 -28.663 1.00 82.38 94 LEU A CA 1
ATOM 672 C C . LEU A 1 94 ? -14.714 4.094 -27.708 1.00 82.38 94 LEU A C 1
ATOM 674 O O . LEU A 1 94 ? -15.656 4.870 -27.554 1.00 82.38 94 LEU A O 1
ATOM 678 N N . CYS A 1 95 ? -14.612 2.959 -27.010 1.00 82.25 95 CYS A N 1
ATOM 679 C CA . CYS A 1 95 ? -15.559 2.596 -25.953 1.00 82.25 95 CYS A CA 1
ATOM 680 C C . CYS A 1 95 ? -15.607 3.657 -24.842 1.00 82.25 95 CYS A C 1
ATOM 682 O O . CYS A 1 95 ? -16.691 4.034 -24.397 1.00 82.25 95 CYS A O 1
ATOM 684 N N . GLU A 1 96 ? -14.460 4.211 -24.443 1.00 79.06 96 GLU A N 1
ATOM 685 C CA . GLU A 1 96 ? -14.417 5.300 -23.458 1.00 79.06 96 GLU A CA 1
ATOM 686 C C . GLU A 1 96 ? -15.054 6.598 -23.976 1.00 79.06 96 GLU A C 1
ATOM 688 O O . GLU A 1 96 ? -15.705 7.305 -23.206 1.00 79.06 96 GLU A O 1
ATOM 693 N N . VAL A 1 97 ? -14.944 6.910 -25.274 1.00 86.06 97 VAL A N 1
ATOM 694 C CA . VAL A 1 97 ? -15.669 8.051 -25.868 1.00 86.06 97 VAL A CA 1
ATOM 695 C C . VAL A 1 97 ? -17.176 7.860 -25.733 1.00 86.06 97 VAL A C 1
ATOM 697 O O . VAL A 1 97 ? -17.862 8.815 -25.381 1.00 86.06 97 VAL A O 1
ATOM 700 N N . ILE A 1 98 ? -17.688 6.644 -25.939 1.00 82.75 98 ILE A N 1
ATOM 701 C CA . ILE A 1 98 ? -19.124 6.335 -25.822 1.00 82.75 98 ILE A CA 1
ATOM 702 C C . ILE A 1 98 ? -19.622 6.502 -24.379 1.00 82.75 98 ILE A C 1
ATOM 704 O O . ILE A 1 98 ? -20.749 6.944 -24.166 1.00 82.75 98 ILE A O 1
ATOM 708 N N . ILE A 1 99 ? -18.791 6.182 -23.383 1.00 84.00 99 ILE A N 1
ATOM 709 C CA . ILE A 1 99 ? -19.155 6.256 -21.957 1.00 84.00 99 ILE A CA 1
ATOM 710 C C . ILE A 1 99 ? -18.933 7.671 -21.380 1.00 84.00 99 ILE A C 1
ATOM 712 O O . ILE A 1 99 ? -19.585 8.065 -20.407 1.00 84.00 99 ILE A O 1
ATOM 716 N N . SER A 1 100 ? -18.063 8.475 -21.999 1.00 86.25 100 SER A N 1
ATOM 717 C CA . SER A 1 100 ? -17.712 9.828 -21.541 1.00 86.25 100 SER A CA 1
ATOM 718 C C . SER A 1 100 ? -18.879 10.819 -21.350 1.00 86.25 100 SER A C 1
ATOM 720 O O . SER A 1 100 ? -18.806 11.598 -20.395 1.00 86.25 100 SER A O 1
ATOM 722 N N . PRO A 1 101 ? -19.980 10.801 -22.136 1.00 87.88 101 PRO A N 1
ATOM 723 C CA . PRO A 1 101 ? -21.134 11.670 -21.906 1.00 87.88 101 PRO A CA 1
ATOM 724 C C . PRO A 1 101 ? -21.778 11.429 -20.541 1.00 87.88 101 PRO A C 1
ATOM 726 O O . PRO A 1 101 ? -22.168 12.373 -19.861 1.00 87.88 101 PRO A O 1
ATOM 729 N N . ILE A 1 102 ? -21.859 10.161 -20.122 1.00 87.31 102 ILE A N 1
ATOM 730 C CA . ILE A 1 102 ? -22.500 9.756 -18.866 1.00 87.31 102 ILE A CA 1
ATOM 731 C C . ILE A 1 102 ? -21.634 10.192 -17.683 1.00 87.31 102 ILE A C 1
ATOM 733 O O . ILE A 1 102 ? -22.134 10.815 -16.748 1.00 87.31 102 ILE A O 1
ATOM 737 N N . LYS A 1 103 ? -20.325 9.915 -17.749 1.00 85.94 103 LYS A N 1
ATOM 738 C CA . LYS A 1 103 ? -19.359 10.318 -16.713 1.00 85.94 103 LYS A CA 1
ATOM 739 C C . LYS A 1 103 ? -19.294 11.847 -16.580 1.00 85.94 103 LYS A C 1
ATOM 741 O O . LYS A 1 103 ? -19.354 12.373 -15.474 1.00 85.94 103 LYS A O 1
ATOM 746 N N . GLY A 1 104 ? -19.264 12.562 -17.705 1.00 83.81 104 GLY A N 1
ATOM 747 C CA . GLY A 1 104 ? -19.256 14.023 -17.730 1.00 83.81 104 GLY A CA 1
ATOM 748 C C . GLY A 1 104 ? -20.531 14.656 -17.177 1.00 83.81 104 GLY A C 1
ATOM 749 O O . GLY A 1 104 ? -20.454 15.565 -16.353 1.00 83.81 104 GLY A O 1
ATOM 750 N N . ALA A 1 105 ? -21.702 14.160 -17.589 1.00 83.69 105 ALA A N 1
ATOM 751 C CA . ALA A 1 105 ? -22.989 14.623 -17.068 1.00 83.69 105 ALA A CA 1
ATOM 752 C C . ALA A 1 105 ? -23.112 14.386 -15.558 1.00 83.69 105 ALA A C 1
ATOM 754 O O . ALA A 1 105 ? -23.640 15.235 -14.841 1.00 83.69 105 ALA A O 1
ATOM 755 N N . ARG A 1 106 ? -22.580 13.261 -15.069 1.00 85.62 106 ARG A N 1
ATOM 756 C CA . ARG A 1 106 ? -22.541 12.939 -13.643 1.00 85.62 106 ARG A CA 1
ATOM 757 C C . ARG A 1 106 ? -21.656 13.905 -12.855 1.00 85.62 106 ARG A C 1
ATOM 759 O O . ARG A 1 106 ? -22.135 14.499 -11.893 1.00 85.62 106 ARG A O 1
ATOM 766 N N . ALA A 1 107 ? -20.423 14.131 -13.304 1.00 86.81 107 ALA A N 1
ATOM 767 C CA . ALA A 1 107 ? -19.509 15.079 -12.665 1.00 86.81 107 ALA A CA 1
ATOM 768 C C . ALA A 1 107 ? -20.100 16.503 -12.621 1.00 86.81 107 ALA A C 1
ATOM 770 O O . ALA A 1 107 ? -20.017 17.191 -11.603 1.00 86.81 107 ALA A O 1
ATOM 771 N N . ALA A 1 108 ? -20.783 16.911 -13.697 1.00 88.19 108 ALA A N 1
ATOM 772 C CA . ALA A 1 108 ? -21.487 18.187 -13.768 1.00 88.19 108 ALA A CA 1
ATOM 773 C C . ALA A 1 108 ? -22.705 18.271 -12.829 1.00 88.19 108 ALA A C 1
ATOM 775 O O . ALA A 1 108 ? -23.030 19.338 -12.310 1.00 88.19 108 ALA A O 1
ATOM 776 N N . TRP A 1 109 ? -23.399 17.156 -12.602 1.00 87.50 109 TRP A N 1
ATOM 777 C CA . TRP A 1 109 ? -24.553 17.094 -11.706 1.00 87.50 109 TRP A CA 1
ATOM 778 C C . TRP A 1 109 ? -24.152 17.170 -10.225 1.00 87.50 109 TRP A C 1
ATOM 780 O O . TRP A 1 109 ? -24.797 17.864 -9.429 1.00 87.50 109 TRP A O 1
ATOM 790 N N . GLU A 1 110 ? -23.084 16.462 -9.860 1.00 87.81 110 GLU A N 1
ATOM 791 C CA . GLU A 1 110 ? -22.587 16.360 -8.486 1.00 87.81 110 GLU A CA 1
ATOM 792 C C . GLU A 1 110 ? -21.822 17.628 -8.078 1.00 87.81 110 GLU A C 1
ATOM 794 O O . GLU A 1 110 ? -22.177 18.267 -7.081 1.00 87.81 110 GLU A O 1
ATOM 799 N N . GLY A 1 111 ? -20.846 18.043 -8.894 1.00 84.62 111 GLY A N 1
ATOM 800 C CA . GLY A 1 111 ? -19.941 19.164 -8.617 1.00 84.62 111 GLY A CA 1
ATOM 801 C C . GLY A 1 111 ? -20.248 20.459 -9.374 1.00 84.62 111 GLY A C 1
ATOM 802 O O . GLY A 1 111 ? -19.500 21.428 -9.261 1.00 84.62 111 GLY A O 1
ATOM 803 N N . GLY A 1 112 ? -21.322 20.514 -10.167 1.00 91.06 112 GLY A N 1
ATOM 804 C CA . GLY A 1 112 ? -21.607 21.682 -11.001 1.00 91.06 112 GLY A CA 1
ATOM 805 C C . GLY A 1 112 ? -20.539 21.894 -12.078 1.00 91.06 112 GLY A C 1
ATOM 806 O O . GLY A 1 112 ? -19.967 20.953 -12.625 1.00 91.06 112 GLY A O 1
ATOM 807 N N . LEU A 1 113 ? -20.254 23.157 -12.389 1.00 87.88 113 LEU A N 1
ATOM 808 C CA . LEU A 1 113 ? -19.266 23.512 -13.407 1.00 87.88 113 LEU A CA 1
ATOM 809 C C . LEU A 1 113 ? -17.839 23.099 -12.996 1.00 87.88 113 LEU A C 1
ATOM 811 O O . LEU A 1 113 ? -17.064 22.664 -13.841 1.00 87.88 113 LEU A O 1
ATOM 815 N N . GLU A 1 114 ? -17.515 23.197 -11.705 1.00 88.12 114 GLU A N 1
ATOM 816 C CA . GLU A 1 114 ? -16.206 22.826 -11.154 1.00 88.12 114 GLU A CA 1
ATOM 817 C C . GLU A 1 114 ? -15.939 21.322 -11.295 1.00 88.12 114 GLU A C 1
ATOM 819 O O . GLU A 1 114 ? -14.891 20.935 -11.809 1.00 88.12 114 GLU A O 1
ATOM 824 N N . GLY A 1 115 ? -16.924 20.479 -10.962 1.00 83.38 115 GLY A N 1
ATOM 825 C CA . GLY A 1 115 ? -16.817 19.027 -11.149 1.00 83.38 115 GLY A CA 1
ATOM 826 C C . GLY A 1 115 ? -16.632 18.622 -12.614 1.00 83.38 115 GLY A C 1
ATOM 827 O O . GLY A 1 115 ? -15.848 17.726 -12.926 1.00 83.38 115 GLY A O 1
ATOM 828 N N . TRP A 1 116 ? -17.298 19.317 -13.542 1.00 89.00 116 TRP A N 1
ATOM 829 C CA . TRP A 1 116 ? -17.089 19.086 -14.972 1.00 89.00 116 TRP A CA 1
ATOM 830 C C . TRP A 1 116 ? -15.696 19.523 -15.450 1.00 89.00 116 TRP A C 1
ATOM 832 O O . TRP A 1 116 ? -15.081 18.804 -16.239 1.00 89.00 116 TRP A O 1
ATOM 842 N N . TYR A 1 117 ? -15.183 20.664 -14.975 1.00 87.88 117 TYR A N 1
ATOM 843 C CA . TYR A 1 117 ? -13.831 21.115 -15.312 1.00 87.88 117 TYR A CA 1
ATOM 844 C C . TYR A 1 117 ? -12.755 20.168 -14.782 1.00 87.88 117 TYR A C 1
ATOM 846 O O . TYR A 1 117 ? -11.841 19.854 -15.541 1.00 87.88 117 TYR A O 1
ATOM 854 N N . ASP A 1 118 ? -12.872 19.676 -13.543 1.00 85.94 118 ASP A N 1
ATOM 855 C CA . ASP A 1 118 ? -11.935 18.682 -12.996 1.00 85.94 118 ASP A CA 1
ATOM 856 C C . ASP A 1 118 ? -11.938 17.409 -13.856 1.00 85.94 118 ASP A C 1
ATOM 858 O O . ASP A 1 118 ? -10.890 16.954 -14.313 1.00 85.94 118 ASP A O 1
ATOM 862 N N . TYR A 1 119 ? -13.125 16.903 -14.207 1.00 83.75 119 TYR A N 1
ATOM 863 C CA . TYR A 1 119 ? -13.259 15.764 -15.116 1.00 83.75 119 TYR A CA 1
ATOM 864 C C . TYR A 1 119 ? -12.596 16.019 -16.481 1.00 83.75 119 TYR A C 1
ATOM 866 O O . TYR A 1 119 ? -11.778 15.221 -16.943 1.00 83.75 119 TYR A O 1
ATOM 874 N N . ALA A 1 120 ? -12.906 17.143 -17.132 1.00 84.19 120 ALA A N 1
ATOM 875 C CA . ALA A 1 120 ? -12.350 17.498 -18.437 1.00 84.19 120 ALA A CA 1
ATOM 876 C C . ALA A 1 120 ? -10.822 17.670 -18.394 1.00 84.19 120 ALA A C 1
ATOM 878 O O . ALA A 1 120 ? -10.121 17.211 -19.299 1.00 84.19 120 ALA A O 1
ATOM 879 N N . PHE A 1 121 ? -10.302 18.291 -17.334 1.00 83.19 121 PHE A N 1
ATOM 880 C CA . PHE A 1 121 ? -8.874 18.488 -17.118 1.00 83.19 121 PHE A CA 1
ATOM 881 C C . PHE A 1 121 ? -8.156 17.152 -16.911 1.00 83.19 121 PHE A C 1
ATOM 883 O O . PHE A 1 121 ? -7.139 16.889 -17.556 1.00 83.19 121 PHE A O 1
ATOM 890 N N . ARG A 1 122 ? -8.719 16.254 -16.094 1.00 80.25 122 ARG A N 1
ATOM 891 C CA . ARG A 1 122 ? -8.147 14.920 -15.874 1.00 80.25 122 ARG A CA 1
ATOM 892 C C . ARG A 1 122 ? -8.065 14.105 -17.151 1.00 80.25 122 ARG A C 1
ATOM 894 O O . ARG A 1 122 ? -7.026 13.507 -17.432 1.00 80.25 122 ARG A O 1
ATOM 901 N N . LEU A 1 123 ? -9.127 14.129 -17.954 1.00 77.75 123 LEU A N 1
ATOM 902 C CA . LEU A 1 123 ? -9.137 13.450 -19.247 1.00 77.75 123 LEU A CA 1
ATOM 903 C C . LEU A 1 123 ? -8.051 13.964 -20.194 1.00 77.75 123 LEU A C 1
ATOM 905 O O . LEU A 1 123 ? -7.588 13.186 -21.022 1.00 77.75 123 LEU A O 1
ATOM 909 N N . PHE A 1 124 ? -7.685 15.244 -20.099 1.00 70.25 124 PHE A N 1
ATOM 910 C CA . PHE A 1 124 ? -6.709 15.878 -20.980 1.00 70.25 124 PHE A CA 1
ATOM 911 C C . PHE A 1 124 ? -5.258 15.642 -20.532 1.00 70.25 124 PHE A C 1
ATOM 913 O O . PHE A 1 124 ? -4.396 15.397 -21.371 1.00 70.25 124 PHE A O 1
ATOM 920 N N . PHE A 1 125 ? -4.980 15.690 -19.223 1.00 65.94 125 PHE A N 1
ATOM 921 C CA . PHE A 1 125 ? -3.612 15.615 -18.691 1.00 65.94 125 PHE A CA 1
ATOM 922 C C . PHE A 1 125 ? -3.188 14.212 -18.235 1.00 65.94 125 PHE A C 1
ATOM 924 O O . PHE A 1 125 ? -2.042 13.819 -18.457 1.00 65.94 125 PHE A O 1
ATOM 931 N N . PHE A 1 126 ? -4.084 13.423 -17.632 1.00 62.69 126 PHE A N 1
ATOM 932 C CA . PHE A 1 126 ? -3.715 12.133 -17.027 1.00 62.69 126 PHE A CA 1
ATOM 933 C C . PHE A 1 126 ? -3.836 10.933 -17.968 1.00 62.69 126 PHE A C 1
ATOM 935 O O . PHE A 1 126 ? -3.281 9.872 -17.673 1.00 62.69 126 PHE A O 1
ATOM 942 N N . SER A 1 127 ? -4.466 11.094 -19.138 1.00 59.19 127 SER A N 1
ATOM 943 C CA . SER A 1 127 ? -4.530 10.036 -20.155 1.00 59.19 127 SER A CA 1
ATOM 944 C C . SER A 1 127 ? -3.167 9.674 -20.754 1.00 59.19 127 SER A C 1
ATOM 946 O O . SER A 1 127 ? -3.057 8.655 -21.425 1.00 59.19 127 SER A O 1
ATOM 948 N N . PHE A 1 128 ? -2.144 10.514 -20.562 1.00 50.41 128 PHE A N 1
ATOM 949 C CA . PHE A 1 128 ? -0.826 10.334 -21.173 1.00 50.41 128 PHE A CA 1
ATOM 950 C C . PHE A 1 128 ? 0.129 9.460 -20.344 1.00 50.41 128 PHE A C 1
ATOM 952 O O . PHE A 1 128 ? 0.988 8.791 -20.909 1.00 50.41 128 PHE A O 1
ATOM 959 N N . PHE A 1 129 ? -0.020 9.444 -19.016 1.00 48.31 129 PHE A N 1
ATOM 960 C CA . PHE A 1 129 ? 0.950 8.810 -18.110 1.00 48.31 129 PHE A CA 1
ATOM 961 C C . PHE A 1 129 ? 0.415 7.579 -17.368 1.00 48.31 129 PHE A C 1
ATOM 963 O O . PHE A 1 129 ? 1.197 6.847 -16.769 1.00 48.31 129 PHE A O 1
ATOM 970 N N . SER A 1 130 ? -0.888 7.305 -17.440 1.00 43.38 130 SER A N 1
ATOM 971 C CA . SER A 1 130 ? -1.518 6.254 -16.633 1.00 43.38 130 SER A CA 1
ATOM 972 C C . SER A 1 130 ? -1.879 5.048 -17.505 1.00 43.38 130 SER A C 1
ATOM 974 O O . SER A 1 130 ? -2.981 4.967 -18.039 1.00 43.38 130 SER A O 1
ATOM 976 N N . SER A 1 131 ? -0.925 4.125 -17.687 1.00 40.88 131 SER A N 1
ATOM 977 C CA . SER A 1 131 ? -1.182 2.766 -18.219 1.00 40.88 131 SER A CA 1
ATOM 978 C C . SER A 1 131 ? -1.148 1.677 -17.141 1.00 40.88 131 SER A C 1
ATOM 980 O O . SER A 1 131 ? -1.335 0.502 -17.435 1.00 40.88 131 SER A O 1
ATOM 982 N N . SER A 1 132 ? -0.963 2.064 -15.884 1.00 36.66 132 SER A N 1
ATOM 983 C CA . SER A 1 132 ? -1.254 1.233 -14.724 1.00 36.66 132 SER A CA 1
ATOM 984 C C . SER A 1 132 ? -2.420 1.868 -13.997 1.00 36.66 132 SER A C 1
ATOM 986 O O . SER A 1 132 ? -2.426 3.090 -13.839 1.00 36.66 132 SER A O 1
ATOM 988 N N . ASP A 1 133 ? -3.368 1.051 -13.559 1.00 38.56 133 ASP A N 1
ATOM 989 C CA . ASP A 1 133 ? -4.411 1.408 -12.610 1.00 38.56 133 ASP A CA 1
ATOM 990 C C . ASP A 1 133 ? -3.821 2.205 -11.432 1.00 38.56 133 ASP A C 1
ATOM 992 O O . ASP A 1 133 ? -3.406 1.657 -10.416 1.00 38.56 133 ASP A O 1
ATOM 996 N N . ALA A 1 134 ? -3.786 3.529 -11.548 1.00 33.97 134 ALA A N 1
ATOM 997 C CA . ALA A 1 134 ? -4.267 4.336 -10.456 1.00 33.97 134 ALA A CA 1
ATOM 998 C C . ALA A 1 134 ? -5.779 4.240 -10.626 1.00 33.97 134 ALA A C 1
ATOM 1000 O O . ALA A 1 134 ? -6.321 4.950 -11.482 1.00 33.97 134 ALA A O 1
ATOM 1001 N N . PRO A 1 135 ? -6.466 3.312 -9.928 1.00 36.44 135 PRO A N 1
ATOM 1002 C CA . PRO A 1 135 ? -7.895 3.445 -9.842 1.00 36.44 135 PRO A CA 1
ATOM 1003 C C . PRO A 1 135 ? -8.088 4.845 -9.268 1.00 36.44 135 PRO A C 1
ATOM 1005 O O . PRO A 1 135 ? -7.648 5.155 -8.157 1.00 36.44 135 PRO A O 1
ATOM 1008 N N . GLU A 1 136 ? -8.718 5.723 -10.051 1.00 40.09 136 GLU A N 1
ATOM 1009 C CA . GLU A 1 136 ? -9.545 6.736 -9.428 1.00 40.09 136 GLU A CA 1
ATOM 1010 C C . GLU A 1 136 ? -10.302 6.003 -8.332 1.00 40.09 136 GLU A C 1
ATOM 1012 O O . GLU A 1 136 ? -10.766 4.883 -8.559 1.00 40.09 136 GLU A O 1
ATOM 1017 N N . ALA A 1 137 ? -10.346 6.605 -7.150 1.00 39.03 137 ALA A N 1
ATOM 1018 C CA . ALA A 1 137 ? -11.349 6.333 -6.150 1.00 39.03 137 ALA A CA 1
ATOM 1019 C C . ALA A 1 137 ? -12.706 6.314 -6.863 1.00 39.03 137 ALA A C 1
ATOM 1021 O O . ALA A 1 137 ? -13.392 7.327 -6.994 1.00 39.03 137 ALA A O 1
ATOM 1022 N N . MET A 1 138 ? -13.023 5.147 -7.414 1.00 37.34 138 MET A N 1
ATOM 1023 C CA . MET A 1 138 ? -14.232 4.800 -8.106 1.00 37.34 138 MET A CA 1
ATOM 1024 C C . MET A 1 138 ? -15.189 4.553 -6.968 1.00 37.34 138 MET A C 1
ATOM 1026 O O . MET A 1 138 ? -15.452 3.415 -6.610 1.00 37.34 138 MET A O 1
ATOM 1030 N N . ASP A 1 139 ? -15.559 5.669 -6.341 1.00 47.06 139 ASP A N 1
ATOM 1031 C CA . ASP A 1 139 ? -16.869 5.978 -5.815 1.00 47.06 139 ASP A CA 1
ATOM 1032 C C . ASP A 1 139 ? -17.722 4.716 -5.665 1.00 47.06 139 ASP A C 1
ATOM 1034 O O . ASP A 1 139 ? -18.568 4.358 -6.494 1.00 47.06 139 ASP A O 1
ATOM 1038 N N . GLU A 1 140 ? -17.362 3.982 -4.614 1.00 39.50 140 GLU A N 1
ATOM 1039 C CA . GLU A 1 140 ? -17.798 2.626 -4.299 1.00 39.50 140 GLU A CA 1
ATOM 1040 C C . GLU A 1 140 ? -19.271 2.600 -3.860 1.00 39.50 140 GLU A C 1
ATOM 1042 O O . GLU A 1 140 ? -19.866 1.539 -3.684 1.00 39.50 140 GLU A O 1
ATOM 1047 N N . ASP A 1 141 ? -19.908 3.771 -3.788 1.00 45.12 141 ASP A N 1
ATOM 1048 C CA . ASP A 1 141 ? -21.344 3.948 -3.582 1.00 45.12 141 ASP A CA 1
ATOM 1049 C C . ASP A 1 141 ? -22.169 3.396 -4.774 1.00 45.12 141 ASP A C 1
ATOM 1051 O O . ASP A 1 141 ? -23.339 3.024 -4.641 1.00 45.12 141 ASP A O 1
ATOM 1055 N N . LEU A 1 142 ? -21.554 3.237 -5.958 1.00 37.56 142 LEU A N 1
ATOM 1056 C CA . LEU A 1 142 ? -22.194 2.619 -7.132 1.00 37.56 142 LEU A CA 1
ATOM 1057 C C . LEU A 1 142 ? -21.933 1.117 -7.289 1.00 37.56 142 LEU A C 1
ATOM 1059 O O . LEU A 1 142 ? -22.736 0.430 -7.927 1.00 37.56 142 LEU A O 1
ATOM 1063 N N . ILE A 1 143 ? -20.881 0.587 -6.659 1.00 41.72 143 ILE A N 1
ATOM 1064 C CA . ILE A 1 143 ? -20.663 -0.862 -6.521 1.00 41.72 143 ILE A CA 1
ATOM 1065 C C . ILE A 1 143 ? -21.571 -1.421 -5.409 1.00 41.72 143 ILE A C 1
ATOM 1067 O O . ILE A 1 143 ? -22.147 -2.501 -5.583 1.00 41.72 143 ILE A O 1
ATOM 1071 N N . GLN A 1 144 ? -21.848 -0.630 -4.360 1.00 40.94 144 GLN A N 1
ATOM 1072 C CA . GLN A 1 144 ? -22.828 -0.945 -3.307 1.00 40.94 144 GLN A CA 1
ATOM 1073 C C . GLN A 1 144 ? -24.242 -1.255 -3.827 1.00 40.94 144 GLN A C 1
ATOM 1075 O O . GLN A 1 144 ? -25.003 -1.958 -3.164 1.00 40.94 144 GLN A O 1
ATOM 1080 N N . ARG A 1 145 ? -24.617 -0.792 -5.027 1.00 39.19 145 ARG A N 1
ATOM 1081 C CA . ARG A 1 145 ? -25.965 -1.021 -5.575 1.00 39.19 145 ARG A CA 1
ATOM 1082 C C . ARG A 1 145 ? -26.115 -2.238 -6.490 1.00 39.19 145 ARG A C 1
ATOM 1084 O O . ARG A 1 145 ? -27.252 -2.551 -6.835 1.00 39.19 145 ARG A O 1
ATOM 1091 N N . ARG A 1 146 ? -25.042 -2.938 -6.897 1.00 32.81 146 ARG A N 1
ATOM 1092 C CA . ARG A 1 146 ? -25.153 -4.061 -7.865 1.00 32.81 146 ARG A CA 1
ATOM 1093 C C . ARG A 1 146 ? -24.811 -5.459 -7.345 1.00 32.81 146 ARG A C 1
ATOM 1095 O O . ARG A 1 146 ? -25.226 -6.415 -7.992 1.00 32.81 146 ARG A O 1
ATOM 1102 N N . PHE A 1 147 ? -24.159 -5.611 -6.191 1.00 35.75 147 PHE A N 1
ATOM 1103 C CA . PHE A 1 147 ? -23.791 -6.925 -5.625 1.00 35.75 147 PHE A CA 1
ATOM 1104 C C . PHE A 1 147 ? -24.628 -7.327 -4.401 1.00 35.75 147 PHE A C 1
ATOM 1106 O O . PHE A 1 147 ? -24.129 -7.862 -3.420 1.00 35.75 147 PHE A O 1
ATOM 1113 N N . GLN A 1 148 ? -25.943 -7.129 -4.492 1.00 38.41 148 GLN A N 1
ATOM 1114 C CA . GLN A 1 148 ? -26.939 -7.526 -3.488 1.00 38.41 148 GLN A CA 1
ATOM 1115 C C . GLN A 1 148 ? -27.128 -9.056 -3.319 1.00 38.41 148 GLN A C 1
ATOM 1117 O O . GLN A 1 148 ? 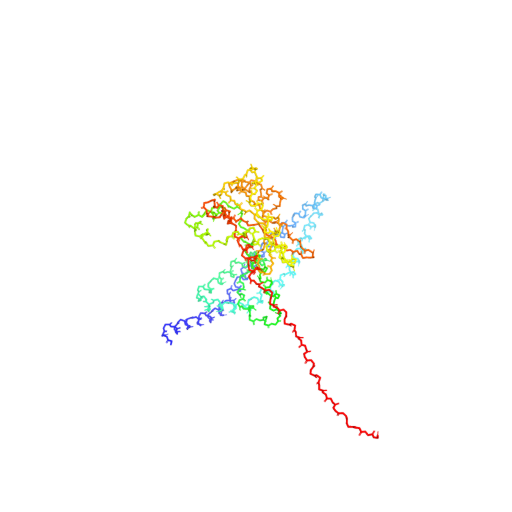-28.101 -9.477 -2.702 1.00 38.41 148 GLN A O 1
ATOM 1122 N N . TYR A 1 149 ? -26.230 -9.896 -3.848 1.00 39.91 149 TYR A N 1
ATOM 1123 C CA . TYR A 1 149 ? -26.321 -11.362 -3.777 1.00 39.91 149 TYR A CA 1
ATOM 1124 C C . TYR A 1 149 ? -24.930 -12.025 -3.752 1.00 39.91 149 TYR A C 1
ATOM 1126 O O . TYR A 1 149 ? -24.520 -12.639 -4.731 1.00 39.91 149 TYR A O 1
ATOM 1134 N N . ALA A 1 150 ? -24.190 -11.896 -2.651 1.00 36.69 150 ALA A N 1
ATOM 1135 C CA . ALA A 1 150 ? -23.150 -12.846 -2.234 1.00 36.69 150 ALA A CA 1
ATOM 1136 C C . ALA A 1 150 ? -22.794 -12.562 -0.765 1.00 36.69 150 ALA A C 1
ATOM 1138 O O . ALA A 1 150 ? -22.706 -11.398 -0.385 1.00 36.69 150 ALA A O 1
ATOM 1139 N N . ASP A 1 151 ? -22.668 -13.622 0.036 1.00 47.06 151 ASP A N 1
ATOM 1140 C CA . ASP A 1 151 ? -22.518 -13.648 1.500 1.00 47.06 151 ASP A CA 1
ATOM 1141 C C . ASP A 1 151 ? -21.869 -12.407 2.134 1.00 47.06 151 ASP A C 1
ATOM 1143 O O . ASP A 1 151 ? -20.679 -12.128 1.961 1.00 47.06 151 ASP A O 1
ATOM 1147 N N . ALA A 1 152 ? -22.669 -11.695 2.932 1.00 43.53 152 ALA A N 1
ATOM 1148 C CA . ALA A 1 152 ? -22.290 -10.471 3.632 1.00 43.53 152 ALA A CA 1
ATOM 1149 C C . ALA A 1 152 ? -21.064 -10.651 4.549 1.00 43.53 152 ALA A C 1
ATOM 1151 O O . ALA A 1 152 ? -20.274 -9.720 4.699 1.00 43.53 152 ALA A O 1
ATOM 1152 N N . ASP A 1 153 ? -20.852 -11.854 5.085 1.00 43.00 153 ASP A N 1
ATOM 1153 C CA . ASP A 1 153 ? -19.752 -12.137 6.009 1.00 43.00 153 ASP A CA 1
ATOM 1154 C C . ASP A 1 153 ? -18.378 -12.135 5.313 1.00 43.00 153 ASP A C 1
ATOM 1156 O O . ASP A 1 153 ? -17.405 -11.626 5.868 1.00 43.00 153 ASP A O 1
ATOM 1160 N N . GLN A 1 154 ? -18.283 -12.613 4.065 1.00 41.66 154 GLN A N 1
ATOM 1161 C CA . GLN A 1 154 ? -17.014 -12.622 3.319 1.00 41.66 154 GLN A CA 1
ATOM 1162 C C . GLN A 1 154 ? -16.627 -11.228 2.817 1.00 41.66 154 GLN A C 1
ATOM 1164 O O . GLN A 1 154 ? -15.448 -10.872 2.811 1.00 41.66 154 GLN A O 1
ATOM 1169 N N . MET A 1 155 ? -17.615 -10.412 2.443 1.00 37.22 155 MET A N 1
ATOM 1170 C CA . MET A 1 155 ? -17.384 -9.031 2.016 1.00 37.22 155 MET A CA 1
ATOM 1171 C C . MET A 1 155 ? -16.936 -8.153 3.188 1.00 37.22 155 MET A C 1
ATOM 1173 O O . MET A 1 155 ? -16.065 -7.307 3.020 1.00 37.22 155 MET A O 1
ATOM 1177 N N . GLN A 1 156 ? -17.476 -8.378 4.388 1.00 45.00 156 GLN A N 1
ATOM 1178 C CA . GLN A 1 156 ? -17.084 -7.648 5.594 1.00 45.00 156 GLN A CA 1
ATOM 1179 C C . GLN A 1 156 ? -15.668 -8.028 6.058 1.00 45.00 156 GLN A C 1
ATOM 1181 O O . GLN A 1 156 ? -14.917 -7.169 6.520 1.00 45.00 156 GLN A O 1
ATOM 1186 N N . GLN A 1 157 ? -15.265 -9.285 5.851 1.00 44.44 157 GLN A N 1
ATOM 1187 C CA . GLN A 1 157 ? -13.897 -9.756 6.084 1.00 44.44 157 GLN A CA 1
ATOM 1188 C C . GLN A 1 157 ? -12.902 -9.196 5.048 1.00 44.44 157 GLN A C 1
ATOM 1190 O O . GLN A 1 157 ? -11.792 -8.807 5.404 1.00 44.44 157 GLN A O 1
ATOM 1195 N N . LEU A 1 158 ? -13.304 -9.089 3.777 1.00 41.25 158 LEU A N 1
ATOM 1196 C CA . LEU A 1 158 ? -12.489 -8.489 2.716 1.00 41.25 158 LEU A CA 1
ATOM 1197 C C . LEU A 1 158 ? -12.360 -6.968 2.880 1.00 41.25 158 LEU A C 1
ATOM 1199 O O . LEU A 1 158 ? -11.266 -6.431 2.748 1.00 41.25 158 LEU A O 1
ATOM 1203 N N . LEU A 1 159 ? -13.457 -6.280 3.209 1.00 43.59 159 LEU A N 1
ATOM 1204 C CA . LEU A 1 159 ? -13.470 -4.846 3.500 1.00 43.59 159 LEU A CA 1
ATOM 1205 C C . LEU A 1 159 ? -12.610 -4.536 4.711 1.00 43.59 159 LEU A C 1
ATOM 1207 O O . LEU A 1 159 ? -11.828 -3.600 4.660 1.00 43.59 159 LEU A O 1
ATOM 1211 N N . SER A 1 160 ? -12.679 -5.346 5.765 1.00 45.66 160 SER A N 1
ATOM 1212 C CA . SER A 1 160 ? -11.819 -5.140 6.919 1.00 45.66 160 SER A CA 1
ATOM 1213 C C . SER A 1 160 ? -10.350 -5.420 6.584 1.00 45.66 160 SER A C 1
ATOM 1215 O O . SER A 1 160 ? -9.492 -4.647 6.996 1.00 45.66 160 SER A O 1
ATOM 1217 N N . MET A 1 161 ? -10.037 -6.426 5.753 1.00 43.56 161 MET A N 1
ATOM 1218 C CA . MET A 1 161 ? -8.676 -6.644 5.237 1.00 43.56 161 MET A CA 1
ATOM 1219 C C . MET A 1 161 ? -8.183 -5.493 4.349 1.00 43.56 161 MET A C 1
ATOM 1221 O O . MET A 1 161 ? -7.014 -5.124 4.438 1.00 43.56 161 MET A O 1
ATOM 1225 N N . LEU A 1 162 ? -9.047 -4.904 3.520 1.00 42.66 162 LEU A N 1
ATOM 1226 C CA . LEU A 1 162 ? -8.730 -3.751 2.675 1.00 42.66 162 LEU A CA 1
ATOM 1227 C C . LEU A 1 162 ? -8.579 -2.471 3.498 1.00 42.66 162 LEU A C 1
ATOM 1229 O O . LEU A 1 162 ? -7.666 -1.698 3.243 1.00 42.66 162 LEU A O 1
ATOM 1233 N N . GLN A 1 163 ? -9.395 -2.281 4.531 1.00 47.44 163 GLN A N 1
ATOM 1234 C CA . GLN A 1 163 ? -9.306 -1.160 5.464 1.00 47.44 163 GLN A CA 1
ATOM 1235 C C . GLN A 1 163 ? -8.055 -1.285 6.346 1.00 47.44 163 GLN A C 1
ATOM 1237 O O . GLN A 1 163 ? -7.355 -0.302 6.562 1.00 47.44 163 GLN A O 1
ATOM 1242 N N . ALA A 1 164 ? -7.688 -2.504 6.751 1.00 45.34 164 ALA A N 1
ATOM 1243 C CA . ALA A 1 164 ? -6.410 -2.807 7.386 1.00 45.34 164 ALA A CA 1
ATOM 1244 C C . ALA A 1 164 ? -5.225 -2.577 6.441 1.00 45.34 164 ALA A C 1
ATOM 1246 O O . ALA A 1 164 ? -4.206 -2.040 6.866 1.00 45.34 164 ALA A O 1
ATOM 1247 N N . ALA A 1 165 ? -5.347 -2.942 5.162 1.00 41.06 165 ALA A N 1
ATOM 1248 C CA . ALA A 1 165 ? -4.340 -2.662 4.143 1.00 41.06 165 ALA A CA 1
ATOM 1249 C C . ALA A 1 165 ? -4.215 -1.153 3.863 1.00 41.06 165 ALA A C 1
ATOM 1251 O O . ALA A 1 165 ? -3.106 -0.660 3.684 1.00 41.06 165 ALA A O 1
ATOM 1252 N N . GLN A 1 166 ? -5.318 -0.404 3.905 1.00 39.72 166 GLN A N 1
ATOM 1253 C CA . GLN A 1 166 ? -5.363 1.044 3.700 1.00 39.72 166 GLN A CA 1
ATOM 1254 C C . GLN A 1 166 ? -4.825 1.814 4.916 1.00 39.72 166 GLN A C 1
ATOM 1256 O O . GLN A 1 166 ? -4.033 2.738 4.744 1.00 39.72 166 GLN A O 1
ATOM 1261 N N . GLU A 1 167 ? -5.141 1.385 6.141 1.00 42.75 167 GLU A N 1
ATOM 1262 C CA . GLU A 1 167 ? -4.468 1.860 7.360 1.00 42.75 167 GLU A CA 1
ATOM 1263 C C . GLU A 1 167 ? -2.964 1.546 7.338 1.00 42.75 167 GLU A C 1
ATOM 1265 O O . GLU A 1 167 ? -2.164 2.340 7.824 1.00 42.75 167 GLU A O 1
ATOM 1270 N N . ASN A 1 168 ? -2.561 0.427 6.725 1.00 43.28 168 ASN A N 1
ATOM 1271 C CA . ASN A 1 168 ? -1.152 0.088 6.492 1.00 43.28 168 ASN A CA 1
ATOM 1272 C C . ASN A 1 168 ? -0.516 0.851 5.317 1.00 43.28 168 ASN A C 1
ATOM 1274 O O . ASN A 1 168 ? 0.704 0.843 5.193 1.00 43.28 168 ASN A O 1
ATOM 1278 N N . THR A 1 169 ? -1.306 1.515 4.465 1.00 36.19 169 THR A N 1
ATOM 1279 C CA . THR A 1 169 ? -0.800 2.311 3.331 1.00 36.19 169 THR A CA 1
ATOM 1280 C C . THR A 1 169 ? -0.386 3.723 3.764 1.00 36.19 169 THR A C 1
ATOM 1282 O O . THR A 1 169 ? 0.250 4.445 3.000 1.00 36.19 169 THR A O 1
ATOM 1285 N N . TYR A 1 170 ? -0.592 4.093 5.035 1.00 37.28 170 TYR A N 1
ATOM 1286 C CA . TYR A 1 170 ? 0.235 5.116 5.682 1.00 37.28 170 TYR A CA 1
ATOM 1287 C C . TYR A 1 170 ? 1.624 4.542 6.019 1.00 37.28 170 TYR A C 1
ATOM 1289 O O . TYR A 1 170 ? 2.088 4.568 7.158 1.00 37.28 170 TYR A O 1
ATOM 1297 N N . THR A 1 171 ? 2.318 4.051 4.989 1.00 40.47 171 THR A N 1
ATOM 1298 C CA . THR A 1 171 ? 3.777 3.961 4.918 1.00 40.47 171 THR A CA 1
ATOM 1299 C C . THR A 1 171 ? 4.339 5.376 4.904 1.00 40.47 171 THR A C 1
ATOM 1301 O O . THR A 1 171 ? 4.821 5.866 3.885 1.00 40.47 171 THR A O 1
ATOM 1304 N N . ASN A 1 172 ? 4.268 6.061 6.041 1.00 40.25 172 ASN A N 1
ATOM 1305 C CA . ASN A 1 172 ? 5.278 7.066 6.303 1.00 40.25 172 ASN A CA 1
ATOM 1306 C C . ASN A 1 172 ? 6.568 6.306 6.643 1.00 40.25 172 ASN A C 1
ATOM 1308 O O . ASN A 1 172 ? 6.504 5.250 7.288 1.00 40.25 172 ASN A O 1
ATOM 1312 N N . PRO A 1 173 ? 7.747 6.816 6.250 1.00 50.22 173 PRO A N 1
ATOM 1313 C CA . PRO A 1 173 ? 8.981 6.427 6.919 1.00 50.22 173 PRO A CA 1
ATOM 1314 C C . PRO A 1 173 ? 8.755 6.492 8.437 1.00 50.22 173 PRO A C 1
ATOM 1316 O O . PRO A 1 173 ? 7.865 7.212 8.901 1.00 50.22 173 PRO A O 1
ATOM 1319 N N . ILE A 1 174 ? 9.563 5.785 9.232 1.00 56.47 174 ILE A N 1
ATOM 1320 C CA . ILE A 1 174 ? 9.635 6.084 10.667 1.00 56.47 174 ILE A CA 1
ATOM 1321 C C . ILE A 1 174 ? 10.229 7.496 10.790 1.00 56.47 174 ILE A C 1
ATOM 1323 O O . ILE A 1 174 ? 11.435 7.682 10.944 1.00 56.47 174 ILE A O 1
ATOM 1327 N N . GLU A 1 175 ? 9.387 8.505 10.597 1.00 58.44 175 GLU A N 1
ATOM 1328 C CA . GLU A 1 175 ? 9.760 9.902 10.602 1.00 58.44 175 GLU A CA 1
ATOM 1329 C C . GLU A 1 175 ? 9.800 10.379 12.052 1.00 58.44 175 GLU A C 1
ATOM 1331 O O . GLU A 1 175 ? 8.992 9.943 12.878 1.00 58.44 175 GLU A O 1
ATOM 1336 N N . PRO A 1 176 ? 10.683 11.332 12.387 1.00 57.59 176 PRO A N 1
ATOM 1337 C CA . PRO A 1 176 ? 10.721 11.941 13.716 1.00 57.59 176 PRO A CA 1
ATOM 1338 C C . PRO A 1 176 ? 9.348 12.441 14.201 1.00 57.59 176 PRO A C 1
ATOM 1340 O O . PRO A 1 176 ? 9.076 12.436 15.399 1.00 57.59 176 PRO A O 1
ATOM 1343 N N . GLN A 1 177 ? 8.461 12.816 13.273 1.00 56.38 177 GLN A N 1
ATOM 1344 C CA . GLN A 1 177 ? 7.099 13.272 13.552 1.00 56.38 177 GLN A CA 1
ATOM 1345 C C . GLN A 1 177 ? 6.212 12.193 14.196 1.00 56.38 177 GLN A C 1
ATOM 1347 O O . GLN A 1 177 ? 5.375 12.525 15.031 1.00 56.38 177 GLN A O 1
ATOM 1352 N N . GLN A 1 178 ? 6.421 10.907 13.887 1.00 61.19 178 GLN A N 1
ATOM 1353 C CA . GLN A 1 178 ? 5.691 9.812 14.540 1.00 61.19 178 GLN A CA 1
ATOM 1354 C C . GLN A 1 178 ? 6.061 9.699 16.023 1.00 61.19 178 GLN A C 1
ATOM 1356 O O . GLN A 1 178 ? 5.203 9.414 16.849 1.00 61.19 178 GLN A O 1
ATOM 1361 N N . PHE A 1 179 ? 7.316 9.989 16.381 1.00 61.16 179 PHE A N 1
ATOM 1362 C CA . PHE A 1 179 ? 7.738 10.064 17.780 1.00 61.16 179 PHE A CA 1
ATOM 1363 C C . PHE A 1 179 ? 7.283 11.359 18.460 1.00 61.16 179 PHE A C 1
ATOM 1365 O O . PHE A 1 179 ? 7.027 11.346 19.663 1.00 61.16 179 PHE A O 1
ATOM 1372 N N . ALA A 1 180 ? 7.138 12.461 17.722 1.00 58.56 180 ALA A N 1
ATOM 1373 C CA . ALA A 1 180 ? 6.555 13.694 18.252 1.00 58.56 180 ALA A CA 1
ATOM 1374 C C . ALA A 1 180 ? 5.061 13.519 18.585 1.00 58.56 180 ALA A C 1
ATOM 1376 O O . ALA A 1 180 ? 4.611 13.987 19.622 1.00 58.56 180 ALA A O 1
ATOM 1377 N N . ALA A 1 181 ? 4.311 12.752 17.784 1.00 54.44 181 ALA A N 1
ATOM 1378 C CA . ALA A 1 181 ? 2.912 12.403 18.068 1.00 54.44 181 ALA A CA 1
ATOM 1379 C C . ALA A 1 181 ? 2.729 11.522 19.324 1.00 54.44 181 ALA A C 1
ATOM 1381 O O . ALA A 1 181 ? 1.621 11.383 19.835 1.00 54.44 181 ALA A O 1
ATOM 1382 N N . LEU A 1 182 ? 3.815 10.931 19.832 1.00 58.84 182 LEU A N 1
ATOM 1383 C CA . LEU A 1 182 ? 3.844 10.192 21.096 1.00 58.84 182 LEU A CA 1
ATOM 1384 C C . LEU A 1 182 ? 4.061 11.114 22.315 1.00 58.84 182 LEU A C 1
ATOM 1386 O O . LEU A 1 182 ? 4.076 10.642 23.449 1.00 58.84 182 LEU A O 1
ATOM 1390 N N . GLU A 1 183 ? 4.275 12.419 22.118 1.00 59.56 183 GLU A N 1
ATOM 1391 C CA . GLU A 1 183 ? 4.357 13.394 23.211 1.00 59.56 183 GLU A CA 1
ATOM 1392 C C . GLU A 1 183 ? 2.948 13.824 23.629 1.00 59.56 183 GLU A C 1
ATOM 1394 O O . GLU A 1 183 ? 2.329 14.673 22.997 1.00 59.56 183 GLU A O 1
ATOM 1399 N N . LEU A 1 184 ? 2.434 13.212 24.698 1.00 58.62 184 LEU A N 1
ATOM 1400 C CA . LEU A 1 184 ? 1.203 13.652 25.350 1.00 58.62 184 LEU A CA 1
ATOM 1401 C C . LEU A 1 184 ? 1.520 14.723 26.393 1.00 58.62 184 LEU A C 1
ATOM 1403 O O . LEU A 1 184 ? 2.510 14.625 27.126 1.00 58.62 184 LEU A O 1
ATOM 1407 N N . SER A 1 185 ? 0.659 15.731 26.491 1.00 64.88 185 SER A N 1
ATOM 1408 C CA . SER A 1 185 ? 0.712 16.691 27.589 1.00 64.88 185 SER A CA 1
ATOM 1409 C C . SER A 1 185 ? 0.453 15.994 28.933 1.00 64.88 185 SER A C 1
ATOM 1411 O O . SER A 1 185 ? -0.201 14.950 29.015 1.00 64.88 185 SER A O 1
ATOM 1413 N N . GLN A 1 186 ? 0.942 16.585 30.027 1.00 63.50 186 GLN A N 1
ATOM 1414 C CA . GLN A 1 186 ? 0.727 16.053 31.380 1.00 63.50 186 GLN A CA 1
ATOM 1415 C C . GLN A 1 186 ? -0.771 15.928 31.726 1.00 63.50 186 GLN A C 1
ATOM 1417 O O . GLN A 1 186 ? -1.171 15.063 32.503 1.00 63.50 186 GLN A O 1
ATOM 1422 N N . GLU A 1 187 ? -1.597 16.801 31.150 1.00 66.50 187 GLU A N 1
ATOM 1423 C CA . GLU A 1 187 ? -3.048 16.842 31.333 1.00 66.50 187 GLU A CA 1
ATOM 1424 C C . GLU A 1 187 ? -3.734 15.669 30.618 1.00 66.50 187 GLU A C 1
ATOM 1426 O O . GLU A 1 187 ? -4.487 14.934 31.259 1.00 66.50 187 GLU A O 1
ATOM 1431 N N . GLU A 1 188 ? -3.394 15.419 29.349 1.00 63.06 188 GLU A N 1
ATOM 1432 C CA . GLU A 1 188 ? -3.882 14.258 28.587 1.00 63.06 188 GLU A CA 1
ATOM 1433 C C . GLU A 1 188 ? -3.439 12.939 29.229 1.00 63.06 188 GLU A C 1
ATOM 1435 O O . GLU A 1 188 ? -4.221 11.996 29.345 1.00 63.06 188 GLU A O 1
ATOM 1440 N N . LEU A 1 189 ? -2.198 12.883 29.720 1.00 62.88 189 LEU A N 1
ATOM 1441 C CA . LEU A 1 189 ? -1.685 11.726 30.445 1.00 62.88 189 LEU A CA 1
ATOM 1442 C C . LEU A 1 189 ? -2.519 11.427 31.700 1.00 62.88 189 LEU A C 1
ATOM 1444 O O . LEU A 1 189 ? -2.902 10.280 31.935 1.00 62.88 189 LEU A O 1
ATOM 1448 N N . ASN A 1 190 ? -2.834 12.448 32.497 1.00 64.38 190 ASN A N 1
ATOM 1449 C CA . ASN A 1 190 ? -3.658 12.290 33.696 1.00 64.38 190 ASN A CA 1
ATOM 1450 C C . ASN A 1 190 ? -5.085 11.831 33.366 1.00 64.38 190 ASN A C 1
ATOM 1452 O O . ASN A 1 190 ? -5.664 11.030 34.104 1.00 64.38 190 ASN A O 1
ATOM 1456 N N . GLU A 1 191 ? -5.648 12.304 32.255 1.00 66.00 191 GLU A N 1
ATOM 1457 C CA . GLU A 1 191 ? -6.961 11.872 31.782 1.00 66.00 191 GLU A CA 1
ATOM 1458 C C . GLU A 1 191 ? -6.954 10.405 31.329 1.00 66.00 191 GLU A C 1
ATOM 1460 O O . GLU A 1 191 ? -7.834 9.629 31.712 1.00 66.00 191 GLU A O 1
ATOM 1465 N N . ILE A 1 192 ? -5.919 9.983 30.600 1.00 61.44 192 ILE A N 1
ATOM 1466 C CA . ILE A 1 192 ? -5.739 8.586 30.190 1.00 61.44 192 ILE A CA 1
ATOM 1467 C C . ILE A 1 192 ? -5.551 7.684 31.414 1.00 61.44 192 ILE A C 1
ATOM 1469 O O . ILE A 1 192 ? -6.185 6.631 31.489 1.00 61.44 192 ILE A O 1
ATOM 1473 N N . ILE A 1 193 ? -4.748 8.100 32.404 1.00 62.75 193 ILE A N 1
ATOM 1474 C CA . ILE A 1 193 ? -4.587 7.366 33.670 1.00 62.75 193 ILE A CA 1
ATOM 1475 C C . ILE A 1 193 ? -5.945 7.156 34.338 1.00 62.75 193 ILE A C 1
ATOM 1477 O O . ILE A 1 193 ? -6.276 6.034 34.723 1.00 62.75 193 ILE A O 1
ATOM 1481 N N . LYS A 1 194 ? -6.759 8.211 34.423 1.00 66.00 194 LYS A N 1
ATOM 1482 C CA . LYS A 1 194 ? -8.080 8.165 35.055 1.00 66.00 194 LYS A CA 1
ATOM 1483 C C . LYS A 1 194 ? -9.063 7.232 34.336 1.00 66.00 194 LYS A C 1
ATOM 1485 O O . LYS A 1 194 ? -9.893 6.618 35.000 1.00 66.00 194 LYS A O 1
ATOM 1490 N N . ASN A 1 195 ? -8.971 7.134 33.010 1.00 63.97 195 ASN A N 1
ATOM 1491 C CA . ASN A 1 195 ? -9.889 6.347 32.180 1.00 63.97 195 ASN A CA 1
ATOM 1492 C C . ASN A 1 195 ? -9.388 4.920 31.883 1.00 63.97 195 ASN A C 1
ATOM 1494 O O . ASN A 1 195 ? -10.144 4.099 31.362 1.00 63.97 195 ASN A O 1
ATOM 1498 N N . SER A 1 196 ? -8.128 4.610 32.194 1.00 62.69 196 SER A N 1
ATOM 1499 C CA . SER A 1 196 ? -7.548 3.286 31.964 1.00 62.69 196 SER A CA 1
ATOM 1500 C C . SER A 1 196 ? -8.111 2.230 32.922 1.00 62.69 196 SER A C 1
ATOM 1502 O O . SER A 1 196 ? -8.332 2.482 34.108 1.00 62.69 196 SER A O 1
ATOM 1504 N N . ALA A 1 197 ? -8.352 1.019 32.405 1.00 65.44 197 ALA A N 1
ATOM 1505 C CA . ALA A 1 197 ? -8.744 -0.103 33.247 1.00 65.44 197 ALA A CA 1
ATOM 1506 C C . ALA A 1 197 ? -7.575 -0.466 34.183 1.00 65.44 197 ALA A C 1
ATOM 1508 O O . ALA A 1 197 ? -6.441 -0.571 33.712 1.00 65.44 197 ALA A O 1
ATOM 1509 N N . PRO A 1 198 ? -7.822 -0.703 35.484 1.00 70.12 198 PRO A N 1
ATOM 1510 C CA . PRO A 1 198 ? -6.761 -1.110 36.397 1.00 70.12 198 PRO A CA 1
ATOM 1511 C C . PRO A 1 198 ? -6.154 -2.448 35.955 1.00 70.12 198 PRO A C 1
ATOM 1513 O O . PRO A 1 198 ? -6.766 -3.199 35.191 1.00 70.12 198 PRO A O 1
ATOM 1516 N N . LEU A 1 199 ? -4.967 -2.782 36.455 1.00 77.38 199 LEU A N 1
ATOM 1517 C CA . LEU A 1 199 ? -4.393 -4.116 36.263 1.00 77.38 199 LEU A CA 1
ATOM 1518 C C . LEU A 1 199 ? -5.229 -5.178 36.992 1.00 77.38 199 LEU A C 1
ATOM 1520 O O . LEU A 1 199 ? -5.925 -4.878 37.963 1.00 77.38 199 LEU A O 1
ATOM 1524 N N . LEU A 1 200 ? -5.168 -6.427 36.524 1.00 80.75 200 LEU A N 1
ATOM 1525 C CA . LEU A 1 200 ? -5.737 -7.559 37.256 1.00 80.75 200 LEU A CA 1
ATOM 1526 C C . LEU A 1 200 ? -5.020 -7.724 38.597 1.00 80.75 200 LEU A C 1
ATOM 1528 O O . LEU A 1 200 ? -3.792 -7.791 38.669 1.00 80.75 200 LEU A O 1
ATOM 1532 N N . THR A 1 201 ? -5.806 -7.820 39.659 1.00 84.38 201 THR A N 1
ATOM 1533 C CA . THR A 1 201 ? -5.328 -8.156 40.994 1.00 84.38 201 THR A CA 1
ATOM 1534 C C . THR A 1 201 ? -4.853 -9.616 41.041 1.00 84.38 201 THR A C 1
ATOM 1536 O O . THR A 1 201 ? -5.306 -10.458 40.253 1.00 84.38 201 THR A O 1
ATOM 1539 N N . PRO A 1 202 ? -3.976 -9.977 41.997 1.00 83.62 202 PRO A N 1
ATOM 1540 C CA . PRO A 1 202 ? -3.572 -11.371 42.192 1.00 83.62 202 PRO A CA 1
ATOM 1541 C C . PRO A 1 202 ? -4.767 -12.314 42.412 1.00 83.62 202 PRO A C 1
ATOM 1543 O O . PRO A 1 202 ? -4.756 -13.448 41.942 1.00 83.62 202 PRO A O 1
ATOM 1546 N N . GLN A 1 203 ? -5.823 -11.824 43.071 1.00 84.69 203 GLN A N 1
ATOM 1547 C CA . GLN A 1 203 ? -7.053 -12.578 43.326 1.00 84.69 203 GLN A CA 1
ATOM 1548 C C . GLN A 1 203 ? -7.843 -12.847 42.036 1.00 84.69 203 GLN A C 1
ATOM 1550 O O . GLN A 1 203 ? -8.229 -13.988 41.792 1.00 84.69 203 GLN A O 1
ATOM 1555 N N . GLU A 1 204 ? -8.037 -11.836 41.182 1.00 86.88 204 GLU A N 1
ATOM 1556 C CA . GLU A 1 204 ? -8.695 -12.003 39.873 1.00 86.88 204 GLU A CA 1
ATOM 1557 C C . GLU A 1 204 ? -7.913 -12.967 38.973 1.00 86.88 204 GLU A 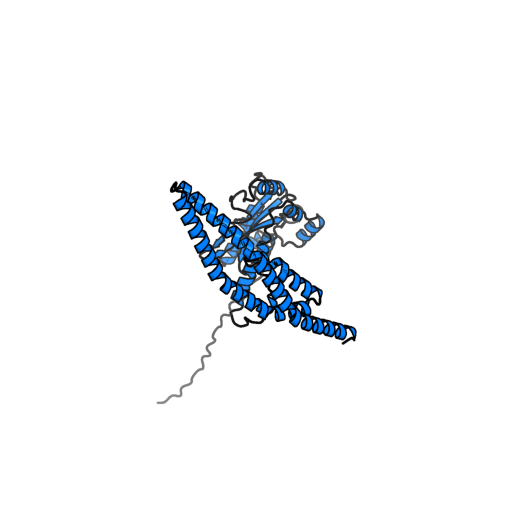C 1
ATOM 1559 O O . GLU A 1 204 ? -8.493 -13.847 38.340 1.00 86.88 204 GLU A O 1
ATOM 1564 N N . THR A 1 205 ? -6.583 -12.848 38.967 1.00 86.38 205 THR A N 1
ATOM 1565 C CA . THR A 1 205 ? -5.685 -13.731 38.206 1.00 86.38 205 THR A CA 1
ATOM 1566 C C . THR A 1 205 ? -5.852 -15.190 38.645 1.00 86.38 205 THR A C 1
ATOM 1568 O O . THR A 1 205 ? -5.933 -16.089 37.810 1.00 86.38 205 THR A O 1
ATOM 1571 N N . GLN A 1 206 ? -5.963 -15.433 39.955 1.00 86.88 206 GLN A N 1
ATOM 1572 C CA . GLN A 1 206 ? -6.176 -16.770 40.506 1.00 86.88 206 GLN A CA 1
ATOM 1573 C C . GLN A 1 206 ? -7.570 -17.326 40.177 1.00 86.88 206 GLN A C 1
ATOM 1575 O O . GLN A 1 206 ? -7.691 -18.506 39.859 1.00 86.88 206 GLN A O 1
ATOM 1580 N N . GLN A 1 207 ? -8.616 -16.493 40.204 1.00 87.12 207 GLN A N 1
ATOM 1581 C CA . GLN A 1 207 ? -9.971 -16.898 39.807 1.00 87.12 207 GLN A CA 1
ATOM 1582 C C . GLN A 1 207 ? -10.057 -17.242 38.315 1.00 87.12 207 GLN A C 1
ATOM 1584 O O . GLN A 1 207 ? -10.714 -18.212 37.941 1.00 87.12 207 GLN A O 1
ATOM 1589 N N . LEU A 1 208 ? -9.365 -16.484 37.461 1.00 87.12 208 LEU A N 1
ATOM 1590 C CA . LEU A 1 208 ? -9.277 -16.759 36.026 1.00 87.12 208 LEU A CA 1
ATOM 1591 C C . LEU A 1 208 ? -8.537 -18.062 35.735 1.00 87.12 208 LEU A C 1
ATOM 1593 O O . LEU A 1 208 ? -8.999 -18.844 34.910 1.00 87.12 208 LEU A O 1
ATOM 1597 N N . ALA A 1 209 ? -7.444 -18.328 36.454 1.00 86.50 209 ALA A N 1
ATOM 1598 C CA . ALA A 1 209 ? -6.692 -19.575 36.332 1.00 86.50 209 ALA A CA 1
ATOM 1599 C C . ALA A 1 209 ? -7.504 -20.817 36.748 1.00 86.50 209 ALA A C 1
ATOM 1601 O O . ALA A 1 209 ? -7.191 -21.926 36.325 1.00 86.50 209 ALA A O 1
ATOM 1602 N N . GLN A 1 210 ? -8.545 -20.644 37.570 1.00 86.81 210 GLN A N 1
ATOM 1603 C CA . GLN A 1 210 ? -9.448 -21.721 37.988 1.00 86.81 210 GLN A CA 1
ATOM 1604 C C . GLN A 1 210 ? -10.604 -21.968 37.007 1.00 86.81 210 GLN A C 1
ATOM 1606 O O . GLN A 1 210 ? -11.334 -22.945 37.175 1.00 86.81 210 GLN A O 1
ATOM 1611 N N . LYS A 1 211 ? -10.810 -21.111 35.996 1.00 84.75 211 LYS A N 1
ATOM 1612 C CA . LYS A 1 211 ? -11.839 -21.353 34.978 1.00 84.75 211 LYS A CA 1
ATOM 1613 C C . LYS A 1 211 ? -11.362 -22.420 33.994 1.00 84.75 211 LYS A C 1
ATOM 1615 O O . LYS A 1 211 ? -10.329 -22.260 33.353 1.00 84.75 211 LYS A O 1
ATOM 1620 N N . ASP A 1 212 ? -12.166 -23.467 33.824 1.00 76.81 212 ASP A N 1
ATOM 1621 C CA . ASP A 1 212 ? -11.899 -24.572 32.896 1.00 76.81 212 ASP A CA 1
ATOM 1622 C C . ASP A 1 212 ? -12.231 -24.170 31.445 1.00 76.81 212 ASP A C 1
ATOM 1624 O O . ASP A 1 212 ? -13.187 -24.634 30.825 1.00 76.81 212 ASP A O 1
ATOM 1628 N N . SER A 1 213 ? -11.493 -23.186 30.930 1.00 83.44 213 SER A N 1
ATOM 1629 C CA . SER A 1 213 ? -11.591 -22.715 29.551 1.00 83.44 213 SER A CA 1
ATOM 1630 C C . SER A 1 213 ? -10.199 -22.478 28.990 1.00 83.44 213 SER A C 1
ATOM 1632 O O . SER A 1 213 ? -9.456 -21.612 29.458 1.00 83.44 213 SER A O 1
ATOM 1634 N N . ARG A 1 214 ? -9.872 -23.222 27.930 1.00 78.38 214 ARG A N 1
ATOM 1635 C CA . ARG A 1 214 ? -8.605 -23.094 27.202 1.00 78.38 214 ARG A CA 1
ATOM 1636 C C . ARG A 1 214 ? -8.385 -21.675 26.674 1.00 78.38 214 ARG A C 1
ATOM 1638 O O . ARG A 1 214 ? -7.272 -21.171 26.726 1.00 78.38 214 ARG A O 1
ATOM 1645 N N . GLU A 1 215 ? -9.452 -21.011 26.237 1.00 76.38 215 GLU A N 1
ATOM 1646 C CA . GLU A 1 215 ? -9.383 -19.635 25.738 1.00 76.38 215 GLU A CA 1
ATOM 1647 C C . GLU A 1 215 ? -9.003 -18.639 26.845 1.00 76.38 215 GLU A C 1
ATOM 1649 O O . GLU A 1 215 ? -8.196 -17.736 26.621 1.00 76.38 215 GLU A O 1
ATOM 1654 N N . ILE A 1 216 ? -9.541 -18.821 28.058 1.00 82.50 216 ILE A N 1
ATOM 1655 C CA . ILE A 1 216 ? -9.214 -17.970 29.211 1.00 82.50 216 ILE A CA 1
ATOM 1656 C C . ILE A 1 216 ? -7.767 -18.203 29.648 1.00 82.50 216 ILE A C 1
ATOM 1658 O O . ILE A 1 216 ? -7.060 -17.233 29.912 1.00 82.50 216 ILE A O 1
ATOM 1662 N N . ALA A 1 217 ? -7.311 -19.458 29.675 1.00 79.62 217 ALA A N 1
ATOM 1663 C CA . ALA A 1 217 ? -5.927 -19.795 29.997 1.00 79.62 217 ALA A CA 1
ATOM 1664 C C . ALA A 1 217 ? -4.937 -19.164 29.001 1.00 79.62 217 ALA A C 1
ATOM 1666 O O . ALA A 1 217 ? -3.971 -18.523 29.417 1.00 79.62 217 ALA A O 1
ATOM 1667 N N . ASP A 1 218 ? -5.218 -19.255 27.697 1.00 77.00 218 ASP A N 1
ATOM 1668 C CA . ASP A 1 218 ? -4.383 -18.653 26.653 1.00 77.00 218 ASP A CA 1
ATOM 1669 C C . ASP A 1 218 ? -4.349 -17.119 26.756 1.00 77.00 218 ASP A C 1
ATOM 1671 O O . ASP A 1 218 ? -3.298 -16.500 26.572 1.00 77.00 218 ASP A O 1
ATOM 1675 N N . LEU A 1 219 ? -5.485 -16.476 27.053 1.00 77.62 219 LEU A N 1
ATOM 1676 C CA . LEU A 1 219 ? -5.547 -15.025 27.264 1.00 77.62 219 LEU A CA 1
ATOM 1677 C C . LEU A 1 219 ? -4.807 -14.591 28.534 1.00 77.62 219 LEU A C 1
ATOM 1679 O O . LEU A 1 219 ? -4.111 -13.576 28.513 1.00 77.62 219 LEU A O 1
ATOM 1683 N N . LEU A 1 220 ? -4.928 -15.354 29.622 1.00 83.56 220 LEU A N 1
ATOM 1684 C CA . LEU A 1 220 ? -4.246 -15.074 30.883 1.00 83.56 220 LEU A CA 1
ATOM 1685 C C . LEU A 1 220 ? -2.726 -15.181 30.729 1.00 83.56 220 LEU A C 1
ATOM 1687 O O . LEU A 1 220 ? -2.008 -14.296 31.192 1.00 83.56 220 LEU A O 1
ATOM 1691 N N . GLN A 1 221 ? -2.244 -16.209 30.024 1.00 81.12 221 GLN A N 1
ATOM 1692 C CA . GLN A 1 221 ? -0.823 -16.362 29.709 1.00 81.12 221 GLN A CA 1
ATOM 1693 C C . GLN A 1 221 ? -0.312 -15.171 28.888 1.00 81.12 221 GLN A C 1
ATOM 1695 O O . GLN A 1 221 ? 0.692 -14.562 29.243 1.00 81.12 221 GLN A O 1
ATOM 1700 N N . LYS A 1 222 ? -1.042 -14.763 27.838 1.00 74.75 222 LYS A N 1
ATOM 1701 C CA . LYS A 1 222 ? -0.683 -13.587 27.020 1.00 74.75 222 LYS A CA 1
ATOM 1702 C C . LYS A 1 222 ? -0.611 -12.302 27.847 1.00 74.75 222 LYS A C 1
ATOM 1704 O O . LYS A 1 222 ? 0.286 -11.489 27.632 1.00 74.75 222 LYS A O 1
ATOM 1709 N N . TYR A 1 223 ? -1.543 -12.121 28.783 1.00 80.31 223 TYR A N 1
ATOM 1710 C CA . TYR A 1 223 ? -1.554 -10.981 29.696 1.00 80.31 223 TYR A CA 1
ATOM 1711 C C . TYR A 1 223 ? -0.324 -10.975 30.619 1.00 80.31 223 TYR A C 1
ATOM 1713 O O . TYR A 1 223 ? 0.333 -9.942 30.758 1.00 80.31 223 TYR A O 1
ATOM 1721 N N . GLN A 1 224 ? 0.023 -12.124 31.208 1.00 82.00 224 GLN A N 1
ATOM 1722 C CA . GLN A 1 224 ? 1.193 -12.267 32.081 1.00 82.00 224 GLN A CA 1
ATOM 1723 C C . GLN A 1 224 ? 2.508 -12.049 31.325 1.00 82.00 224 GLN A C 1
ATOM 1725 O O . GLN A 1 224 ? 3.338 -11.255 31.768 1.00 82.00 224 GLN A O 1
ATOM 1730 N N . ASP A 1 225 ? 2.655 -12.666 30.152 1.00 73.62 225 ASP A N 1
ATOM 1731 C CA . ASP A 1 225 ? 3.827 -12.491 29.292 1.00 73.62 225 ASP A CA 1
ATOM 1732 C C . ASP A 1 225 ? 4.019 -11.013 28.918 1.00 73.62 225 ASP A C 1
ATOM 1734 O O . ASP A 1 225 ? 5.141 -10.500 28.892 1.00 73.62 225 ASP A O 1
ATOM 1738 N N . MET A 1 226 ? 2.923 -10.303 28.624 1.00 71.38 226 MET A N 1
ATOM 1739 C CA . MET A 1 226 ? 2.979 -8.881 28.297 1.00 71.38 226 MET A CA 1
ATOM 1740 C C . MET A 1 226 ? 3.400 -8.044 29.510 1.00 71.38 226 MET A C 1
ATOM 1742 O O . MET A 1 226 ? 4.275 -7.193 29.373 1.00 71.38 226 MET A O 1
ATOM 1746 N N . LEU A 1 227 ? 2.847 -8.307 30.698 1.00 75.56 227 LEU A N 1
ATOM 1747 C CA . LEU A 1 227 ? 3.249 -7.625 31.934 1.00 75.56 227 LEU A CA 1
ATOM 1748 C C . LEU A 1 227 ? 4.734 -7.804 32.258 1.00 75.56 227 LEU A C 1
ATOM 1750 O O . LEU A 1 227 ? 5.386 -6.849 32.683 1.00 75.56 227 LEU A O 1
ATOM 1754 N N . GLU A 1 228 ? 5.269 -9.008 32.072 1.00 75.31 228 GLU A N 1
ATOM 1755 C CA . GLU A 1 228 ? 6.685 -9.290 32.305 1.00 75.31 228 GLU A CA 1
ATOM 1756 C C . GLU A 1 228 ? 7.566 -8.483 31.344 1.00 75.31 228 GLU A C 1
ATOM 1758 O O . GLU A 1 228 ? 8.503 -7.804 31.762 1.00 75.31 228 GLU A O 1
ATOM 1763 N N . ARG A 1 229 ? 7.213 -8.469 30.056 1.00 68.94 229 ARG A N 1
ATOM 1764 C CA . ARG A 1 229 ? 7.966 -7.754 29.013 1.00 68.94 229 ARG A CA 1
ATOM 1765 C C . ARG A 1 229 ? 7.914 -6.246 29.160 1.00 68.94 229 ARG A C 1
ATOM 1767 O O . ARG A 1 229 ? 8.906 -5.579 28.882 1.00 68.94 229 ARG A O 1
ATOM 1774 N N . LEU A 1 230 ? 6.779 -5.713 29.597 1.00 68.62 230 LEU A N 1
ATOM 1775 C CA . LEU A 1 230 ? 6.635 -4.288 29.872 1.00 68.62 230 LEU A CA 1
ATOM 1776 C C . LEU A 1 230 ? 7.364 -3.855 31.149 1.00 68.62 230 LEU A C 1
ATOM 1778 O O . LEU A 1 230 ? 7.751 -2.697 31.276 1.00 68.62 230 LEU A O 1
ATOM 1782 N N . ASN A 1 231 ? 7.620 -4.783 32.071 1.00 71.81 231 ASN A N 1
ATOM 1783 C CA . ASN A 1 231 ? 8.491 -4.547 33.220 1.00 71.81 231 ASN A CA 1
ATOM 1784 C C . ASN A 1 231 ? 9.973 -4.851 32.957 1.00 71.81 231 ASN A C 1
ATOM 1786 O O . ASN A 1 231 ? 10.791 -4.609 33.847 1.00 71.81 231 ASN A O 1
ATOM 1790 N N . GLY A 1 232 ? 10.307 -5.361 31.771 1.00 74.06 232 GLY A N 1
ATOM 1791 C CA . GLY A 1 232 ? 11.661 -5.729 31.379 1.00 74.06 232 GLY A CA 1
ATOM 1792 C C . GLY A 1 232 ? 12.559 -4.539 31.038 1.00 74.06 232 GLY A C 1
ATOM 1793 O O . GLY A 1 232 ? 12.142 -3.379 31.011 1.00 74.06 232 GLY A O 1
ATOM 1794 N N . ASN A 1 233 ? 13.823 -4.847 30.754 1.00 81.44 233 ASN A N 1
ATOM 1795 C CA . ASN A 1 233 ? 14.803 -3.857 30.317 1.00 81.44 233 ASN A CA 1
ATOM 1796 C C . ASN A 1 233 ? 14.660 -3.577 28.814 1.00 81.44 233 ASN A C 1
ATOM 1798 O O . ASN A 1 233 ? 14.359 -4.476 28.022 1.00 81.44 233 ASN A O 1
ATOM 1802 N N . CYS A 1 234 ? 14.945 -2.338 28.413 1.00 83.94 234 CYS A N 1
ATOM 1803 C CA . CYS A 1 234 ? 15.124 -1.970 27.014 1.00 83.94 234 CYS A CA 1
ATOM 1804 C C . CYS A 1 234 ? 16.276 -2.798 26.431 1.00 83.94 234 CYS A C 1
ATOM 1806 O O . CYS A 1 234 ? 17.373 -2.786 26.976 1.00 83.94 234 CYS A O 1
ATOM 1808 N N . THR A 1 235 ? 16.087 -3.500 25.312 1.00 85.38 235 THR A N 1
ATOM 1809 C CA . THR A 1 235 ? 17.185 -4.302 24.730 1.00 85.38 235 THR A CA 1
ATOM 1810 C C . THR A 1 235 ? 18.260 -3.485 24.027 1.00 85.38 235 THR A C 1
ATOM 1812 O O . THR A 1 235 ? 19.293 -4.047 23.679 1.00 85.38 235 THR A O 1
ATOM 1815 N N . ILE A 1 236 ? 18.021 -2.193 23.784 1.00 85.88 236 ILE A N 1
ATOM 1816 C CA . ILE A 1 236 ? 19.043 -1.294 23.236 1.00 85.88 236 ILE A CA 1
ATOM 1817 C C . ILE A 1 236 ? 19.959 -0.820 24.369 1.00 85.88 236 ILE A C 1
ATOM 1819 O O . ILE A 1 236 ? 21.171 -0.974 24.271 1.00 85.88 236 ILE A O 1
ATOM 1823 N N . ASP A 1 237 ? 19.374 -0.310 25.454 1.00 88.06 237 ASP A N 1
ATOM 1824 C CA . ASP A 1 237 ? 20.131 0.300 26.559 1.00 88.06 237 ASP A CA 1
ATOM 1825 C C . ASP A 1 237 ? 20.497 -0.695 27.666 1.00 88.06 237 ASP A C 1
ATOM 1827 O O . ASP A 1 237 ? 21.307 -0.391 28.530 1.00 88.06 237 ASP A O 1
ATOM 1831 N N . LEU A 1 238 ? 19.886 -1.884 27.658 1.00 87.31 238 LEU A N 1
ATOM 1832 C CA . LEU A 1 238 ? 19.993 -2.934 28.681 1.00 87.31 238 LEU A CA 1
ATOM 1833 C C . LEU A 1 238 ? 19.509 -2.525 30.082 1.00 87.31 238 LEU A C 1
ATOM 1835 O O . LEU A 1 238 ? 19.644 -3.295 31.033 1.00 87.31 238 LEU A O 1
ATOM 1839 N N . GLU A 1 239 ? 18.856 -1.371 30.193 1.00 86.19 239 GLU A N 1
ATOM 1840 C CA . GLU A 1 239 ? 18.300 -0.814 31.425 1.00 86.19 239 GLU A CA 1
ATOM 1841 C C . GLU A 1 239 ? 16.780 -0.635 31.320 1.00 86.19 239 GLU A C 1
ATOM 1843 O O . GLU A 1 239 ? 16.209 -0.584 30.225 1.00 86.19 239 GLU A O 1
ATOM 1848 N N . LYS A 1 240 ? 16.097 -0.552 32.466 1.00 82.31 240 LYS A N 1
ATOM 1849 C CA . LYS A 1 240 ? 14.662 -0.252 32.496 1.00 82.31 240 LYS A CA 1
ATOM 1850 C C . LYS A 1 240 ? 14.449 1.204 32.056 1.00 82.31 240 LYS A C 1
ATOM 1852 O O . LYS A 1 240 ? 14.999 2.096 32.703 1.00 82.31 240 LYS A O 1
ATOM 1857 N N . PRO A 1 241 ? 13.668 1.472 30.993 1.00 81.50 241 PRO A N 1
ATOM 1858 C CA . PRO A 1 241 ? 13.450 2.839 30.540 1.00 81.50 241 PRO A CA 1
ATOM 1859 C C . PRO A 1 241 ? 12.679 3.642 31.593 1.00 81.50 241 PRO A C 1
ATOM 1861 O O . PRO A 1 241 ? 11.799 3.109 32.277 1.00 81.50 241 PRO A O 1
ATOM 1864 N N . ALA A 1 242 ? 13.007 4.931 31.714 1.00 77.19 242 ALA A N 1
ATOM 1865 C CA . ALA A 1 242 ? 12.250 5.852 32.554 1.00 77.19 242 ALA A CA 1
ATOM 1866 C C . ALA A 1 242 ? 10.791 5.933 32.056 1.00 77.19 242 ALA A C 1
ATOM 1868 O O . ALA A 1 242 ? 10.592 5.963 30.837 1.00 77.19 242 ALA A O 1
ATOM 1869 N N . PRO A 1 243 ? 9.780 5.961 32.948 1.00 69.25 243 PRO A N 1
ATOM 1870 C CA . PRO A 1 243 ? 8.364 5.952 32.570 1.00 69.25 243 PRO A CA 1
ATOM 1871 C C . PRO A 1 243 ? 7.980 6.990 31.514 1.00 69.25 243 PRO A C 1
ATOM 1873 O O . PRO A 1 243 ? 7.256 6.682 30.579 1.00 69.25 243 PRO A O 1
ATOM 1876 N N . GLU A 1 244 ? 8.496 8.205 31.649 1.00 69.06 244 GLU A N 1
ATOM 1877 C CA . GLU A 1 244 ? 8.255 9.348 30.768 1.00 69.06 244 GLU A CA 1
ATOM 1878 C C . GLU A 1 244 ? 8.886 9.210 29.375 1.00 69.06 244 GLU A C 1
ATOM 1880 O O . GLU A 1 244 ? 8.512 9.925 28.449 1.00 69.06 244 GLU A O 1
ATOM 1885 N N . ASN A 1 245 ? 9.840 8.294 29.214 1.00 76.38 245 ASN A N 1
ATOM 1886 C CA . ASN A 1 245 ? 10.602 8.095 27.983 1.00 76.38 245 ASN A CA 1
ATOM 1887 C C . ASN A 1 245 ? 10.488 6.651 27.469 1.00 76.38 245 ASN A C 1
ATOM 1889 O O . ASN A 1 245 ? 11.319 6.188 26.685 1.00 76.38 245 ASN A O 1
ATOM 1893 N N . ALA A 1 246 ? 9.485 5.914 27.938 1.00 78.31 246 ALA A N 1
ATOM 1894 C CA . ALA A 1 246 ? 9.246 4.537 27.560 1.00 78.31 246 ALA A CA 1
ATOM 1895 C C . ALA A 1 246 ? 8.247 4.452 26.397 1.00 78.31 246 ALA A C 1
ATOM 1897 O O . ALA A 1 246 ? 7.216 5.120 26.369 1.00 78.31 246 ALA A O 1
ATOM 1898 N N . VAL A 1 247 ? 8.542 3.581 25.439 1.00 81.19 247 VAL A N 1
ATOM 1899 C CA . VAL A 1 247 ? 7.661 3.265 24.313 1.00 81.19 247 VAL A CA 1
ATOM 1900 C C . VAL A 1 247 ? 7.552 1.755 24.184 1.00 81.19 247 VAL A C 1
ATOM 1902 O O . VAL A 1 247 ? 8.539 1.036 24.348 1.00 81.19 247 VAL A O 1
ATOM 1905 N N . VAL A 1 248 ? 6.355 1.254 23.895 1.00 81.88 248 VAL A N 1
ATOM 1906 C CA . VAL A 1 248 ? 6.158 -0.156 23.562 1.00 81.88 248 VAL A CA 1
ATOM 1907 C C . VAL A 1 248 ? 6.097 -0.294 22.056 1.00 81.88 248 VAL A C 1
ATOM 1909 O O . VAL A 1 248 ? 5.260 0.314 21.399 1.00 81.88 248 VAL A O 1
ATOM 1912 N N . LEU A 1 249 ? 6.952 -1.142 21.507 1.00 86.31 249 LEU A N 1
ATOM 1913 C CA . LEU A 1 249 ? 6.821 -1.600 20.137 1.00 86.31 249 LEU A CA 1
ATOM 1914 C C . LEU A 1 249 ? 6.025 -2.902 20.142 1.00 86.31 249 LEU A C 1
ATOM 1916 O O . LEU A 1 249 ? 6.434 -3.882 20.771 1.00 86.31 249 LEU A O 1
ATOM 1920 N N . VAL A 1 250 ? 4.889 -2.912 19.452 1.00 83.44 250 VA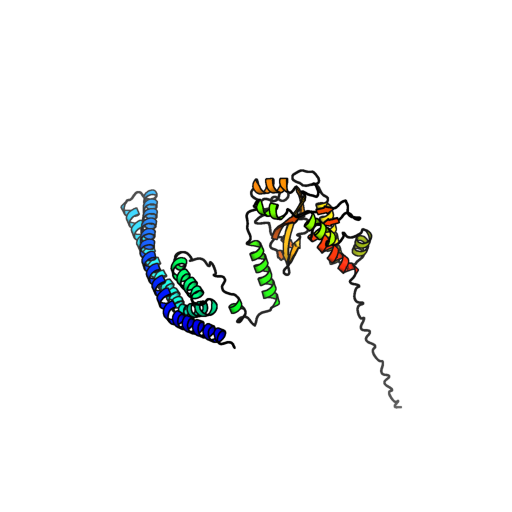L A N 1
ATOM 1921 C CA . VAL A 1 250 ? 4.007 -4.078 19.390 1.00 83.44 250 VAL A CA 1
ATOM 1922 C C . VAL A 1 250 ? 3.867 -4.554 17.961 1.00 83.44 250 VAL A C 1
ATOM 1924 O O . VAL A 1 250 ? 3.472 -3.793 17.080 1.00 83.44 250 VAL A O 1
ATOM 1927 N N . LYS A 1 251 ? 4.137 -5.843 17.739 1.00 87.25 251 LYS A N 1
ATOM 1928 C CA . LYS A 1 251 ? 3.713 -6.517 16.514 1.00 87.25 251 LYS A CA 1
ATOM 1929 C C . LYS A 1 251 ? 2.238 -6.872 16.631 1.00 87.25 251 LYS A C 1
ATOM 1931 O O . LYS A 1 251 ? 1.858 -7.610 17.536 1.00 87.25 251 LYS A O 1
ATOM 1936 N N . GLN A 1 252 ? 1.423 -6.391 15.709 1.00 83.19 252 GLN A N 1
ATOM 1937 C CA . GLN A 1 252 ? -0.002 -6.692 15.630 1.00 83.19 252 GLN A CA 1
ATOM 1938 C C . GLN A 1 252 ? -0.283 -7.525 14.379 1.00 83.19 252 GLN A C 1
ATOM 1940 O O . GLN A 1 252 ? 0.432 -7.403 13.387 1.00 83.19 252 GLN A O 1
ATOM 1945 N N . TYR A 1 253 ? -1.307 -8.373 14.423 1.00 84.88 253 TYR A N 1
ATOM 1946 C CA . TYR A 1 253 ? -1.843 -9.093 13.271 1.00 84.88 253 TYR A CA 1
ATOM 1947 C C . TYR A 1 253 ? -3.324 -8.774 13.100 1.00 84.88 253 TYR A C 1
ATOM 1949 O O . TYR A 1 253 ? -4.019 -8.496 14.079 1.00 84.88 253 TYR A O 1
ATOM 1957 N N . PHE A 1 254 ? -3.798 -8.789 11.860 1.00 81.12 254 PHE A N 1
ATOM 1958 C CA . PHE A 1 254 ? -5.181 -8.445 11.558 1.00 81.12 254 PHE A CA 1
ATOM 1959 C C . PHE A 1 254 ? -6.069 -9.690 11.514 1.00 81.12 254 PHE A C 1
ATOM 1961 O O . PHE A 1 254 ? -5.792 -10.616 10.750 1.00 81.12 254 PHE A O 1
ATOM 1968 N N . LYS A 1 255 ? -7.127 -9.714 12.331 1.00 80.94 255 LYS A N 1
ATOM 1969 C CA . LYS A 1 255 ? -8.103 -10.808 12.399 1.00 80.94 255 LYS A CA 1
ATOM 1970 C C . LYS A 1 255 ? -9.482 -10.272 12.788 1.00 80.94 255 LYS A C 1
ATOM 1972 O O . LYS A 1 255 ? -9.585 -9.449 13.689 1.00 80.94 255 LYS A O 1
ATOM 1977 N N . ASP A 1 256 ? -10.531 -10.753 12.119 1.00 77.25 256 ASP A N 1
ATOM 1978 C CA . ASP A 1 256 ? -11.938 -10.450 12.435 1.00 77.25 256 ASP A CA 1
ATOM 1979 C C . ASP A 1 256 ? -12.233 -8.944 12.570 1.00 77.25 256 ASP A C 1
ATOM 1981 O O . ASP A 1 256 ? -12.966 -8.501 13.451 1.00 77.25 256 ASP A O 1
ATOM 1985 N N . SER A 1 257 ? -11.660 -8.141 11.671 1.00 68.44 257 SER A N 1
ATOM 1986 C CA . SER A 1 257 ? -11.781 -6.675 11.653 1.00 68.44 257 SER A CA 1
ATOM 1987 C C . SER A 1 257 ? -11.076 -5.924 12.787 1.00 68.44 257 SER A C 1
ATOM 1989 O O . SER A 1 257 ? -11.331 -4.738 12.987 1.00 68.44 257 SER A O 1
ATOM 1991 N N . ALA A 1 258 ? -10.174 -6.578 13.521 1.00 66.12 258 ALA A N 1
ATOM 1992 C CA . ALA A 1 258 ? -9.406 -5.960 14.591 1.00 66.12 258 ALA A CA 1
ATOM 1993 C C . ALA A 1 258 ? -7.907 -6.266 14.476 1.00 66.12 258 ALA A C 1
ATOM 1995 O O . ALA A 1 258 ? -7.482 -7.353 14.079 1.00 66.12 258 ALA A O 1
ATOM 1996 N N . TRP A 1 259 ? -7.091 -5.296 14.885 1.00 72.31 259 TRP A N 1
ATOM 1997 C CA . TRP A 1 259 ? -5.665 -5.504 15.102 1.00 72.31 259 TRP A CA 1
ATOM 1998 C C . TRP A 1 259 ? -5.443 -6.092 16.489 1.00 72.31 259 TRP A C 1
ATOM 2000 O O . TRP A 1 259 ? -5.750 -5.467 17.503 1.00 72.31 259 TRP A O 1
ATOM 2010 N N . LEU A 1 260 ? -4.914 -7.310 16.527 1.00 71.19 260 LEU A N 1
ATOM 2011 C CA . LEU A 1 260 ? -4.634 -8.041 17.755 1.00 71.19 260 LEU A CA 1
ATOM 2012 C C . LEU A 1 260 ? -3.120 -8.135 17.969 1.00 71.19 260 LEU A C 1
ATOM 2014 O O . LEU A 1 260 ? -2.378 -8.319 17.004 1.00 71.19 260 LEU A O 1
ATOM 2018 N N . PRO A 1 261 ? -2.624 -8.049 19.212 1.00 74.00 261 PRO A N 1
ATOM 2019 C CA . PRO A 1 261 ? -1.200 -8.199 19.479 1.00 74.00 261 PRO A CA 1
ATOM 2020 C C . PRO A 1 261 ? -0.746 -9.632 19.171 1.00 74.00 261 PRO A C 1
ATOM 2022 O O . PRO A 1 261 ? -1.378 -10.609 19.587 1.00 74.00 261 PRO A O 1
ATOM 2025 N N . VAL A 1 262 ? 0.375 -9.771 18.460 1.00 79.81 262 VAL A N 1
ATOM 2026 C CA . VAL A 1 262 ? 1.031 -11.063 18.253 1.00 79.81 262 VAL A CA 1
ATOM 2027 C C . VAL A 1 262 ? 1.622 -11.515 19.594 1.00 79.81 262 VAL A C 1
ATOM 2029 O O . VAL A 1 262 ? 2.450 -10.798 20.172 1.00 79.81 262 VAL A O 1
ATOM 2032 N N . PRO A 1 263 ? 1.250 -12.707 20.097 1.00 73.75 263 PRO A N 1
ATOM 2033 C CA . PRO A 1 263 ? 1.740 -13.210 21.373 1.00 73.75 263 PRO A CA 1
ATOM 2034 C C . PRO A 1 263 ? 3.264 -13.222 21.433 1.00 73.75 263 PRO A C 1
ATOM 2036 O O . PRO A 1 263 ? 3.943 -13.693 20.518 1.00 73.75 263 PRO A O 1
ATOM 2039 N N . GLY A 1 264 ? 3.810 -12.679 22.517 1.00 74.56 264 GLY A N 1
ATOM 2040 C CA . GLY A 1 264 ? 5.247 -12.672 22.740 1.00 74.56 264 GLY A CA 1
ATOM 2041 C C . GLY A 1 264 ? 6.054 -11.847 21.727 1.00 74.56 264 GLY A C 1
ATOM 2042 O O . GLY A 1 264 ? 7.248 -12.111 21.540 1.00 74.56 264 GLY A O 1
ATOM 2043 N N . ARG A 1 265 ? 5.450 -10.844 21.078 1.00 83.75 265 ARG A N 1
ATOM 2044 C CA . ARG A 1 265 ? 6.141 -9.924 20.153 1.00 83.75 265 ARG A CA 1
ATOM 2045 C C . ARG A 1 265 ? 5.982 -8.442 20.514 1.00 83.75 265 ARG A C 1
ATOM 2047 O O . ARG A 1 265 ? 6.261 -7.586 19.680 1.00 83.75 265 ARG A O 1
ATOM 2054 N N . SER A 1 266 ? 5.583 -8.152 21.750 1.00 81.81 266 SER A N 1
ATOM 2055 C CA . SER A 1 266 ? 5.627 -6.805 22.331 1.00 81.81 266 SER A CA 1
ATOM 2056 C C . SER A 1 266 ? 6.911 -6.620 23.132 1.00 81.81 266 SER A C 1
ATOM 2058 O O . SER A 1 266 ? 7.359 -7.554 23.811 1.00 81.81 266 SER A O 1
ATOM 2060 N N . GLN A 1 267 ? 7.500 -5.429 23.058 1.00 84.88 267 GLN A N 1
ATOM 2061 C CA . GLN A 1 267 ? 8.720 -5.104 23.783 1.00 84.88 267 GLN A CA 1
ATOM 2062 C C . GLN A 1 267 ? 8.796 -3.617 24.131 1.00 84.88 267 GLN A C 1
ATOM 2064 O O . GLN A 1 267 ? 8.443 -2.763 23.321 1.00 84.88 267 GLN A O 1
ATOM 2069 N N . ILE A 1 268 ? 9.265 -3.325 25.344 1.00 85.94 268 ILE A N 1
ATOM 2070 C CA . ILE A 1 268 ? 9.487 -1.963 25.821 1.00 85.94 268 ILE A CA 1
ATOM 2071 C C . ILE A 1 268 ? 10.882 -1.467 25.429 1.00 85.94 268 ILE A C 1
ATOM 2073 O O . ILE A 1 268 ? 11.866 -2.209 25.479 1.00 85.94 268 ILE A O 1
ATOM 2077 N N . PHE A 1 269 ? 10.963 -0.198 25.053 1.00 87.56 269 PHE A N 1
ATOM 2078 C CA . PHE A 1 269 ? 12.191 0.485 24.685 1.00 87.56 269 PHE A CA 1
ATOM 2079 C C . PHE A 1 269 ? 12.237 1.883 25.296 1.00 87.56 269 PHE A C 1
ATOM 2081 O O . PHE A 1 269 ? 11.208 2.477 25.615 1.00 87.56 269 PHE A O 1
ATOM 2088 N N . ASN A 1 270 ? 13.441 2.434 25.405 1.00 88.31 270 ASN A N 1
ATOM 2089 C CA . ASN A 1 270 ? 13.623 3.873 25.526 1.00 88.31 270 ASN A CA 1
ATOM 2090 C C . ASN A 1 270 ? 13.296 4.528 24.175 1.00 88.31 270 ASN A C 1
ATOM 2092 O O . ASN A 1 270 ? 13.811 4.104 23.136 1.00 88.31 270 ASN A O 1
ATOM 2096 N N . LYS A 1 271 ? 12.443 5.553 24.185 1.00 86.06 271 LYS A N 1
ATOM 2097 C CA . LYS A 1 271 ? 11.954 6.243 22.986 1.00 86.06 271 LYS A CA 1
ATOM 2098 C C . LYS A 1 271 ? 13.097 6.839 22.160 1.00 86.06 271 LYS A C 1
ATOM 2100 O O . LYS A 1 271 ? 13.147 6.611 20.954 1.00 86.06 271 LYS A O 1
ATOM 2105 N N . GLN A 1 272 ? 14.040 7.536 22.796 1.00 87.75 272 GLN A N 1
ATOM 2106 C CA . GLN A 1 272 ? 15.177 8.170 22.113 1.00 87.75 272 GLN A CA 1
ATOM 2107 C C . GLN A 1 272 ? 16.133 7.136 21.512 1.00 87.75 272 GLN A C 1
ATOM 2109 O O . GLN A 1 272 ? 16.570 7.275 20.364 1.00 87.75 272 GLN A O 1
ATOM 2114 N N . SER A 1 273 ? 16.429 6.075 22.262 1.00 89.12 273 SER A N 1
ATOM 2115 C CA . SER A 1 273 ? 17.297 4.998 21.787 1.00 89.12 273 SER A CA 1
ATOM 2116 C C . SER A 1 273 ? 16.664 4.249 20.618 1.00 89.12 273 SER A C 1
ATOM 2118 O O . SER A 1 273 ? 17.334 3.988 19.619 1.00 89.12 273 SER A O 1
ATOM 2120 N N . LEU A 1 274 ? 15.357 3.967 20.687 1.00 88.25 274 LEU A N 1
ATOM 2121 C CA . LEU A 1 274 ? 14.622 3.332 19.596 1.00 88.25 274 LEU A CA 1
ATOM 2122 C C . LEU A 1 274 ? 14.556 4.229 18.358 1.00 88.25 274 LEU A C 1
ATOM 2124 O O . LEU A 1 274 ? 14.790 3.751 17.254 1.00 88.25 274 LEU A O 1
ATOM 2128 N N . GLN A 1 275 ? 14.304 5.527 18.525 1.00 87.00 275 GLN A N 1
ATOM 2129 C CA . GLN A 1 275 ? 14.302 6.488 17.423 1.00 87.00 275 GLN A CA 1
ATOM 2130 C C . GLN A 1 275 ? 15.663 6.546 16.717 1.00 87.00 275 GLN A C 1
ATOM 2132 O O . GLN A 1 275 ? 15.736 6.441 15.491 1.00 87.00 275 GLN A O 1
ATOM 2137 N N . THR A 1 276 ? 16.749 6.659 17.484 1.00 86.31 276 THR A N 1
ATOM 2138 C CA . THR A 1 276 ? 18.125 6.657 16.958 1.00 86.31 276 THR A CA 1
ATOM 2139 C C . THR A 1 276 ? 18.450 5.340 16.248 1.00 86.31 276 THR A C 1
ATOM 2141 O O . THR A 1 276 ? 19.078 5.321 15.189 1.00 86.31 276 THR A O 1
ATOM 2144 N N . TYR A 1 277 ? 17.982 4.218 16.795 1.00 86.62 277 TYR A N 1
ATOM 2145 C CA . TYR A 1 277 ? 18.170 2.907 16.189 1.00 86.62 277 TYR A CA 1
ATOM 2146 C C . TYR A 1 277 ? 17.414 2.776 14.862 1.00 86.62 277 TYR A C 1
ATOM 2148 O O . TYR A 1 277 ? 18.009 2.451 13.838 1.00 86.62 277 TYR A O 1
ATOM 2156 N N . CYS A 1 278 ? 16.114 3.072 14.847 1.00 83.12 278 CYS A N 1
ATOM 2157 C CA . CYS A 1 278 ? 15.277 2.940 13.655 1.00 83.12 278 CYS A CA 1
ATOM 2158 C C . CYS A 1 278 ? 15.756 3.834 12.504 1.00 83.12 278 CYS A C 1
ATOM 2160 O O . CYS A 1 278 ? 15.719 3.409 11.350 1.00 83.12 278 CYS A O 1
ATOM 2162 N N . THR A 1 279 ? 16.249 5.036 12.818 1.00 79.88 279 THR A N 1
ATOM 2163 C CA . THR A 1 279 ? 16.785 5.977 11.821 1.00 79.88 279 THR A CA 1
ATOM 2164 C C . THR A 1 279 ? 18.144 5.558 11.255 1.00 79.88 279 THR A C 1
ATOM 2166 O O . THR A 1 279 ? 18.441 5.881 10.109 1.00 79.88 279 THR A O 1
ATOM 2169 N N . SER A 1 280 ? 18.960 4.811 12.007 1.00 77.38 280 SER A N 1
ATOM 2170 C CA . SER A 1 280 ? 20.293 4.367 11.565 1.00 77.38 280 SER A CA 1
ATOM 2171 C C . SER A 1 280 ? 20.315 2.965 10.943 1.00 77.38 280 SER A C 1
ATOM 2173 O O . SER A 1 280 ? 21.166 2.681 10.103 1.00 77.38 280 SER A O 1
ATOM 2175 N N . ALA A 1 281 ? 19.385 2.084 11.322 1.00 68.81 281 ALA A N 1
ATOM 2176 C CA . ALA A 1 281 ? 19.402 0.658 10.985 1.00 68.81 281 ALA A CA 1
ATOM 2177 C C . ALA A 1 281 ? 18.356 0.245 9.929 1.00 68.81 281 ALA A C 1
ATOM 2179 O O . ALA A 1 281 ? 17.857 -0.884 9.973 1.00 68.81 281 ALA A O 1
ATOM 2180 N N . ASN A 1 282 ? 18.005 1.148 9.001 1.00 71.31 282 ASN A N 1
ATOM 2181 C CA . ASN A 1 282 ? 16.987 0.930 7.960 1.00 71.31 282 ASN A CA 1
ATOM 2182 C C . ASN A 1 282 ? 15.667 0.364 8.518 1.00 71.31 282 ASN A C 1
ATOM 2184 O O . ASN A 1 282 ? 15.133 -0.605 7.983 1.00 71.31 282 ASN A O 1
ATOM 2188 N N . ALA A 1 283 ? 15.163 0.948 9.614 1.00 77.00 283 ALA A N 1
ATOM 2189 C CA . ALA A 1 283 ? 13.892 0.562 10.227 1.00 77.00 283 ALA A CA 1
ATOM 2190 C C . ALA A 1 283 ? 13.770 -0.949 10.517 1.00 77.00 283 ALA A C 1
ATOM 2192 O O . ALA A 1 283 ? 12.741 -1.554 10.240 1.00 77.00 283 ALA A O 1
ATOM 2193 N N . THR A 1 284 ? 14.806 -1.585 11.071 1.00 88.44 284 THR A N 1
ATOM 2194 C CA . THR A 1 284 ? 14.730 -2.986 11.530 1.00 88.44 284 THR A CA 1
ATOM 2195 C C . THR A 1 284 ? 14.427 -3.082 13.028 1.00 88.44 284 THR A C 1
ATOM 2197 O O . THR A 1 284 ? 14.698 -2.163 13.796 1.00 88.44 284 THR A O 1
ATOM 2200 N N . HIS A 1 285 ? 13.839 -4.190 13.473 1.00 89.50 285 HIS A N 1
ATOM 2201 C CA . HIS A 1 285 ? 13.523 -4.427 14.876 1.00 89.50 285 HIS A CA 1
ATOM 2202 C C . HIS A 1 285 ? 14.799 -4.786 15.663 1.00 89.50 285 HIS A C 1
ATOM 2204 O O . HIS A 1 285 ? 15.490 -5.736 15.277 1.00 89.50 285 HIS A O 1
ATOM 2210 N N . PRO A 1 286 ? 15.089 -4.149 16.817 1.00 86.56 286 PRO A N 1
ATOM 2211 C CA . PRO A 1 286 ? 16.350 -4.348 17.542 1.00 86.56 286 PRO A CA 1
ATOM 2212 C C . PRO A 1 286 ? 16.643 -5.801 17.940 1.00 86.56 286 PRO A C 1
ATOM 2214 O O . PRO A 1 286 ? 17.768 -6.279 17.795 1.00 86.56 286 PRO A O 1
ATOM 2217 N N . LEU A 1 287 ? 15.618 -6.514 18.419 1.00 86.44 287 LEU A N 1
ATOM 2218 C CA . LEU A 1 287 ? 15.739 -7.907 18.856 1.00 86.44 287 LEU A CA 1
ATOM 2219 C C . LEU A 1 287 ? 15.586 -8.929 17.715 1.00 86.44 287 LEU A C 1
ATOM 2221 O O . LEU A 1 287 ? 16.457 -9.769 17.518 1.00 86.44 287 LEU A O 1
ATOM 2225 N N . THR A 1 288 ? 14.476 -8.887 16.972 1.00 88.25 288 THR A N 1
ATOM 2226 C CA . THR A 1 288 ? 14.136 -9.911 15.967 1.00 88.25 288 THR A CA 1
ATOM 2227 C C . THR A 1 288 ? 14.818 -9.699 14.619 1.00 88.25 288 THR A C 1
ATOM 2229 O O . THR A 1 288 ? 14.824 -10.621 13.808 1.00 88.25 288 THR A O 1
ATOM 2232 N N . ARG A 1 289 ? 15.378 -8.503 14.375 1.00 88.81 289 ARG A N 1
ATOM 2233 C CA . ARG A 1 289 ? 15.950 -8.068 13.088 1.00 88.81 289 ARG A CA 1
ATOM 2234 C C . ARG A 1 289 ? 14.961 -8.084 11.920 1.00 88.81 289 ARG A C 1
ATOM 2236 O O . ARG A 1 289 ? 15.376 -8.016 10.769 1.00 88.81 289 ARG A O 1
ATOM 2243 N N . GLU A 1 290 ? 13.661 -8.146 12.203 1.00 89.38 290 GLU A N 1
ATOM 2244 C CA . GLU A 1 290 ? 12.623 -8.010 11.180 1.00 89.38 290 GLU A CA 1
ATOM 2245 C C . GLU A 1 290 ? 12.574 -6.582 10.640 1.00 89.38 290 GLU A C 1
ATOM 2247 O O . GLU A 1 290 ? 12.881 -5.637 11.361 1.00 89.38 290 GLU A O 1
ATOM 2252 N N . ASN A 1 291 ? 12.155 -6.412 9.389 1.00 86.62 291 ASN A N 1
ATOM 2253 C CA . ASN A 1 291 ? 11.841 -5.090 8.864 1.00 86.62 291 ASN A CA 1
ATOM 2254 C C . ASN A 1 291 ? 10.580 -4.559 9.575 1.00 86.62 291 ASN A C 1
ATOM 2256 O O . ASN A 1 291 ? 9.567 -5.252 9.630 1.00 86.62 291 ASN A O 1
ATOM 2260 N N . LEU A 1 292 ? 10.644 -3.359 10.154 1.00 85.31 292 LEU A N 1
ATOM 2261 C CA . LEU A 1 292 ? 9.512 -2.735 10.844 1.00 85.31 292 LEU A CA 1
ATOM 2262 C C . LEU A 1 292 ? 8.437 -2.257 9.864 1.00 85.31 292 LEU A C 1
ATOM 2264 O O . LEU A 1 292 ? 7.266 -2.234 10.235 1.00 85.31 292 LEU A O 1
ATOM 2268 N N . LEU A 1 293 ? 8.829 -1.909 8.634 1.00 83.19 293 LEU A N 1
ATOM 2269 C CA . LEU A 1 293 ? 7.918 -1.490 7.564 1.00 83.19 293 LEU A CA 1
ATOM 2270 C C . LEU A 1 293 ? 7.237 -2.693 6.900 1.00 83.19 293 LEU A C 1
ATOM 2272 O O . LEU A 1 293 ? 6.075 -2.620 6.520 1.00 83.19 293 LEU A O 1
ATOM 2276 N N . GLU A 1 294 ? 7.951 -3.816 6.807 1.00 84.00 294 GLU A N 1
ATOM 2277 C CA . GLU A 1 294 ? 7.468 -5.058 6.191 1.00 84.00 294 GLU A CA 1
ATOM 2278 C C . GLU A 1 294 ? 7.711 -6.265 7.116 1.00 84.00 294 GLU A C 1
ATOM 2280 O O . GLU A 1 294 ? 8.571 -7.113 6.846 1.00 84.00 294 GLU A O 1
ATOM 2285 N N . PRO A 1 295 ? 7.003 -6.350 8.256 1.00 87.81 295 PRO A N 1
ATOM 2286 C CA . PRO A 1 295 ? 7.226 -7.420 9.215 1.00 87.81 295 PRO A CA 1
ATOM 2287 C C . PRO A 1 295 ? 6.734 -8.771 8.704 1.00 87.81 295 PRO A C 1
ATOM 2289 O O . PRO A 1 295 ? 5.800 -8.874 7.908 1.00 87.81 295 PRO A O 1
ATOM 2292 N N . THR A 1 296 ? 7.350 -9.841 9.211 1.00 90.06 296 THR A N 1
ATOM 2293 C CA . THR A 1 296 ? 7.022 -11.204 8.777 1.00 90.06 296 THR A CA 1
ATOM 2294 C C . THR A 1 296 ? 5.584 -11.582 9.170 1.00 90.06 296 THR A C 1
ATOM 2296 O O . THR A 1 296 ? 5.205 -11.361 10.323 1.00 90.06 296 THR A O 1
ATOM 2299 N N . PRO A 1 297 ? 4.788 -12.208 8.282 1.00 90.25 297 PRO A N 1
ATOM 2300 C CA . PRO A 1 297 ? 3.425 -12.624 8.609 1.00 90.25 297 PRO A CA 1
ATOM 2301 C C . PRO A 1 297 ? 3.355 -13.550 9.831 1.00 90.25 297 PRO A C 1
ATOM 2303 O O . PRO A 1 297 ? 4.236 -14.388 10.048 1.00 90.25 297 PRO A O 1
ATOM 2306 N N . TYR A 1 298 ? 2.283 -13.438 10.615 1.00 90.38 298 TYR A N 1
ATOM 2307 C CA . TYR A 1 298 ? 2.044 -14.297 11.773 1.00 90.38 298 TYR A CA 1
ATOM 2308 C C . TYR A 1 298 ? 1.289 -15.557 11.349 1.00 90.38 298 TYR A C 1
ATOM 2310 O O . TYR A 1 298 ? 0.264 -15.467 10.680 1.00 90.38 298 TYR A O 1
ATOM 2318 N N . LYS A 1 299 ? 1.788 -16.737 11.728 1.00 89.00 299 LYS A N 1
ATOM 2319 C CA . LYS A 1 299 ? 1.181 -18.027 11.374 1.00 89.00 299 LYS A CA 1
ATOM 2320 C C . LYS A 1 299 ? 0.632 -18.714 12.616 1.00 89.00 299 LYS A C 1
ATOM 2322 O O . LYS A 1 299 ? 1.375 -18.902 13.580 1.00 89.00 299 LYS A O 1
ATOM 2327 N N . VAL A 1 300 ? -0.638 -19.099 12.565 1.00 83.81 300 VAL A N 1
ATOM 2328 C CA . VAL A 1 300 ? -1.299 -19.923 13.585 1.00 83.81 300 VAL A CA 1
ATOM 2329 C C . VAL A 1 300 ? -1.974 -21.071 12.858 1.00 83.81 300 VAL A C 1
ATOM 2331 O O . VAL A 1 300 ? -2.797 -20.850 11.974 1.00 83.81 300 VAL A O 1
ATOM 2334 N N . ASP A 1 301 ? -1.591 -22.296 13.203 1.00 86.38 301 ASP A N 1
ATOM 2335 C CA . ASP A 1 301 ? -2.054 -23.515 12.542 1.00 86.38 301 ASP A CA 1
ATOM 2336 C C . ASP A 1 301 ? -1.837 -23.482 11.015 1.00 86.38 301 ASP A C 1
ATOM 2338 O O . ASP A 1 301 ? -0.696 -23.524 10.549 1.00 86.38 301 ASP A O 1
ATOM 2342 N N . THR A 1 302 ? -2.918 -23.414 10.233 1.00 85.88 302 THR A N 1
ATOM 2343 C CA . THR A 1 302 ? -2.885 -23.359 8.758 1.00 85.88 302 THR A CA 1
ATOM 2344 C C . THR A 1 302 ? -3.124 -21.956 8.201 1.00 85.88 302 THR A C 1
ATOM 2346 O O . THR A 1 302 ? -3.003 -21.742 6.995 1.00 85.88 302 THR A O 1
ATOM 2349 N N . GLU A 1 303 ? -3.408 -20.985 9.067 1.00 85.81 303 GLU A N 1
ATOM 2350 C CA . GLU A 1 303 ? -3.744 -19.621 8.682 1.00 85.81 303 GLU A CA 1
ATOM 2351 C C . GLU A 1 303 ? -2.515 -18.708 8.775 1.00 85.81 303 GLU A C 1
ATOM 2353 O O . GLU A 1 303 ? -1.673 -18.821 9.672 1.00 85.81 303 GLU A O 1
ATOM 2358 N N . THR A 1 304 ? -2.395 -17.792 7.813 1.00 88.62 304 THR A N 1
ATOM 2359 C CA . THR A 1 304 ? -1.342 -16.772 7.778 1.00 88.62 304 THR A CA 1
ATOM 2360 C C . THR A 1 304 ? -1.988 -15.397 7.820 1.00 88.62 304 THR A C 1
ATOM 2362 O O . THR A 1 304 ? -2.770 -15.052 6.940 1.00 88.62 304 THR A O 1
ATOM 2365 N N . TYR A 1 305 ? -1.634 -14.612 8.830 1.00 84.12 305 TYR A N 1
ATOM 2366 C CA . TYR A 1 305 ? -2.156 -13.274 9.064 1.00 84.12 305 TYR A CA 1
ATOM 2367 C C . TYR A 1 305 ? -1.115 -12.215 8.706 1.00 84.12 305 TYR A C 1
ATOM 2369 O O . TYR A 1 305 ? 0.067 -12.335 9.048 1.00 84.12 305 TYR A O 1
ATOM 2377 N N . HIS A 1 306 ? -1.568 -11.142 8.060 1.00 85.12 306 HIS A N 1
ATOM 2378 C CA . HIS A 1 306 ? -0.755 -9.951 7.838 1.00 85.12 306 HIS A CA 1
ATOM 2379 C C . HIS A 1 306 ? -0.445 -9.257 9.160 1.00 85.12 306 HIS A C 1
ATOM 2381 O O . HIS A 1 306 ? -1.281 -9.223 10.066 1.00 85.12 306 HIS A O 1
ATOM 2387 N N . THR A 1 307 ? 0.760 -8.700 9.259 1.00 87.50 307 THR A N 1
ATOM 2388 C CA . THR A 1 307 ? 1.255 -8.072 10.485 1.00 87.50 307 THR A CA 1
ATOM 2389 C C . THR A 1 307 ? 1.739 -6.657 10.247 1.00 87.50 307 THR A C 1
ATOM 2391 O O . THR A 1 307 ? 2.176 -6.337 9.146 1.00 87.50 307 THR A O 1
ATOM 2394 N N . ARG A 1 308 ? 1.734 -5.849 11.306 1.00 85.69 308 ARG A N 1
ATOM 2395 C CA . ARG A 1 308 ? 2.353 -4.521 11.350 1.00 85.69 308 ARG A CA 1
ATOM 2396 C C . ARG A 1 308 ? 3.045 -4.295 12.688 1.00 85.69 308 ARG A C 1
ATOM 2398 O O . ARG A 1 308 ? 2.714 -4.965 13.667 1.00 85.69 308 ARG A O 1
ATOM 2405 N N . TYR A 1 309 ? 3.972 -3.347 12.739 1.00 85.81 309 TYR A N 1
ATOM 2406 C CA . TYR A 1 309 ? 4.501 -2.828 13.996 1.00 85.81 309 TYR A CA 1
ATOM 2407 C C . TYR A 1 309 ? 3.858 -1.482 14.319 1.00 85.81 309 TYR A C 1
ATOM 2409 O O . TYR A 1 309 ? 3.741 -0.626 13.449 1.00 85.81 309 TYR A O 1
ATOM 2417 N N . VAL A 1 310 ? 3.453 -1.301 15.574 1.00 80.62 310 VAL A N 1
ATOM 2418 C CA . VAL A 1 310 ? 2.895 -0.041 16.075 1.00 80.62 310 VAL A CA 1
ATOM 2419 C C . VAL A 1 310 ? 3.654 0.379 17.325 1.00 80.62 310 VAL A C 1
ATOM 2421 O O . VAL A 1 310 ? 3.956 -0.450 18.189 1.00 80.62 310 VAL A O 1
ATOM 2424 N N . PHE A 1 311 ? 3.964 1.671 17.407 1.00 81.56 311 PHE A N 1
ATOM 2425 C CA . PHE A 1 311 ? 4.503 2.294 18.607 1.00 81.56 311 PHE A CA 1
ATOM 2426 C C . PHE A 1 311 ? 3.342 2.729 19.493 1.00 81.56 311 PHE A C 1
ATOM 2428 O O . PHE A 1 311 ? 2.518 3.548 19.094 1.00 81.56 311 PHE A O 1
ATOM 2435 N N . HIS A 1 312 ? 3.293 2.184 20.697 1.00 73.56 312 HIS A N 1
ATOM 2436 C CA . HIS A 1 312 ? 2.342 2.574 21.723 1.00 73.56 312 HIS A CA 1
ATOM 2437 C C . HIS A 1 312 ? 3.071 3.329 22.818 1.00 73.56 312 HIS A C 1
ATOM 2439 O O . HIS A 1 312 ? 4.163 2.937 23.240 1.00 73.56 312 HIS A O 1
ATOM 2445 N N . ASN A 1 313 ? 2.443 4.388 23.313 1.00 67.94 313 ASN A N 1
ATOM 2446 C CA . ASN A 1 313 ? 2.932 5.052 24.506 1.00 67.94 313 ASN A CA 1
ATOM 2447 C C . ASN A 1 313 ? 2.913 4.083 25.689 1.00 67.94 313 ASN A C 1
ATOM 2449 O O . ASN A 1 313 ? 1.933 3.364 25.898 1.00 67.94 313 ASN A O 1
ATOM 2453 N N . TYR A 1 314 ? 4.004 4.066 26.450 1.00 66.75 314 TYR A N 1
ATOM 2454 C CA . TYR A 1 314 ? 4.062 3.355 27.713 1.00 66.75 314 TYR A CA 1
ATOM 2455 C C . TYR A 1 314 ? 4.014 4.363 28.845 1.00 66.75 314 TYR A C 1
ATOM 2457 O O . TYR A 1 314 ? 4.921 5.180 28.969 1.00 66.75 314 TYR A O 1
ATOM 2465 N N . TYR A 1 315 ? 3.004 4.270 29.706 1.00 62.12 315 TYR A N 1
ATOM 2466 C CA . TYR A 1 315 ? 3.000 5.051 30.936 1.00 62.12 315 TYR A CA 1
ATOM 2467 C C . TYR A 1 315 ? 2.984 4.142 32.146 1.0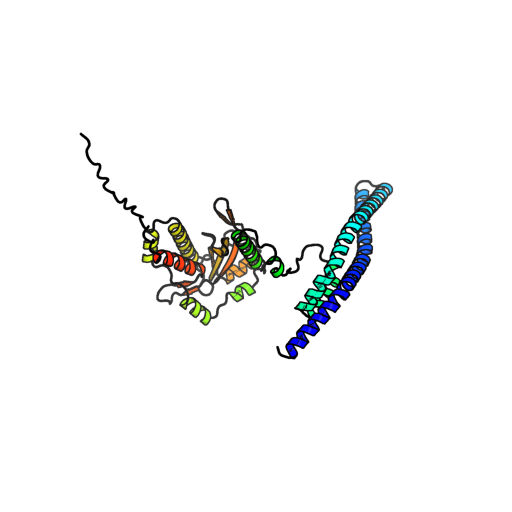0 62.12 315 TYR A C 1
ATOM 2469 O O . TYR A 1 315 ? 2.163 3.233 32.269 1.00 62.12 315 TYR A O 1
ATOM 2477 N N . TYR A 1 316 ? 3.900 4.424 33.061 1.00 56.59 316 TYR A N 1
ATOM 2478 C CA . TYR A 1 316 ? 3.932 3.816 34.375 1.00 56.59 316 TYR A CA 1
ATOM 2479 C C . TYR A 1 316 ? 3.747 4.919 35.409 1.00 56.59 316 TYR A C 1
ATOM 2481 O O . TYR A 1 316 ? 4.612 5.781 35.553 1.00 56.59 316 TYR A O 1
ATOM 2489 N N . SER A 1 317 ? 2.622 4.897 36.127 1.00 51.72 317 SER A N 1
ATOM 2490 C CA . SER A 1 317 ? 2.420 5.786 37.274 1.00 51.72 317 SER A CA 1
ATOM 2491 C C . SER A 1 317 ? 2.718 5.028 38.571 1.00 51.72 317 SER A C 1
ATOM 2493 O O . SER A 1 317 ? 1.893 4.216 39.003 1.00 51.72 317 SER A O 1
ATOM 2495 N N . PRO A 1 318 ? 3.872 5.277 39.220 1.00 50.75 318 PRO A N 1
ATOM 2496 C CA . PRO A 1 318 ? 4.163 4.734 40.546 1.00 50.75 318 PRO A CA 1
ATOM 2497 C C . PRO A 1 318 ? 3.363 5.419 41.665 1.00 50.75 318 PRO A C 1
ATOM 2499 O O . PRO A 1 318 ? 3.389 4.950 42.797 1.00 50.75 318 PRO A O 1
ATOM 2502 N N . GLN A 1 319 ? 2.704 6.547 41.372 1.00 44.94 319 GLN A N 1
ATOM 2503 C CA . GLN A 1 319 ? 2.040 7.414 42.354 1.00 44.94 319 GLN A CA 1
ATOM 2504 C C . GLN A 1 319 ? 0.544 7.111 42.519 1.00 44.94 319 GLN A C 1
ATOM 2506 O O . GLN A 1 319 ? -0.087 7.619 43.445 1.00 44.94 319 GLN A O 1
ATOM 2511 N N . ALA A 1 320 ? -0.034 6.288 41.642 1.00 50.53 320 ALA A N 1
ATOM 2512 C CA . ALA A 1 320 ? -1.381 5.773 41.835 1.00 50.53 320 ALA A CA 1
ATOM 2513 C C . ALA A 1 320 ? -1.405 4.800 43.028 1.00 50.53 320 ALA A C 1
ATOM 2515 O O . ALA A 1 320 ? -0.442 4.079 43.283 1.00 50.53 320 ALA A O 1
ATOM 2516 N N . SER A 1 321 ? -2.531 4.735 43.745 1.00 45.47 321 SER A N 1
ATOM 2517 C CA . SER A 1 321 ? -2.762 3.789 44.854 1.00 45.47 321 SER A CA 1
ATOM 2518 C C . SER A 1 321 ? -2.608 2.313 44.449 1.00 45.47 321 SER A C 1
ATOM 2520 O O . SER A 1 321 ? -2.583 1.426 45.300 1.00 45.47 321 SER A O 1
ATOM 2522 N N . SER A 1 322 ? -2.480 2.032 43.152 1.00 44.53 322 SER A N 1
ATOM 2523 C CA . SER A 1 322 ? -1.983 0.782 42.585 1.00 44.53 322 SER A CA 1
ATOM 2524 C C . SER A 1 322 ? -1.108 1.108 41.367 1.00 44.53 322 SER A C 1
ATOM 2526 O O . SER A 1 322 ? -1.519 1.944 40.558 1.00 44.53 322 SER A O 1
ATOM 2528 N N . PRO A 1 323 ? 0.076 0.484 41.203 1.00 50.31 323 PRO A N 1
ATOM 2529 C CA . PRO A 1 323 ? 0.934 0.726 40.047 1.00 50.31 323 PRO A CA 1
ATOM 2530 C C . PRO A 1 323 ? 0.137 0.442 38.776 1.00 50.31 323 PRO A C 1
ATOM 2532 O O . PRO A 1 323 ? -0.323 -0.677 38.556 1.00 50.31 323 PRO A O 1
ATOM 2535 N N . THR A 1 324 ? -0.080 1.478 37.971 1.00 51.66 324 THR A N 1
ATOM 2536 C CA . THR A 1 324 ? -0.882 1.365 36.751 1.00 51.66 324 THR A CA 1
ATOM 2537 C C . THR A 1 324 ? 0.077 1.352 35.573 1.00 51.66 324 THR A C 1
ATOM 2539 O O . THR A 1 324 ? 0.812 2.318 35.357 1.00 51.66 324 THR A O 1
ATOM 2542 N N . ILE A 1 325 ? 0.109 0.226 34.859 1.00 53.25 325 ILE A N 1
ATOM 2543 C CA . ILE A 1 325 ? 0.785 0.110 33.571 1.00 53.25 325 ILE A CA 1
ATOM 2544 C C . ILE A 1 325 ? -0.257 0.422 32.510 1.00 53.25 325 ILE A C 1
ATOM 2546 O O . ILE A 1 325 ? -1.198 -0.342 32.309 1.00 53.25 325 ILE A O 1
ATOM 2550 N N . ILE A 1 326 ? -0.084 1.549 31.839 1.00 55.88 326 ILE A N 1
ATOM 2551 C CA . ILE A 1 326 ? -0.973 1.991 30.778 1.00 55.88 326 ILE A CA 1
ATOM 2552 C C . ILE A 1 326 ? -0.286 1.640 29.473 1.00 55.88 326 ILE A C 1
ATOM 2554 O O . ILE A 1 326 ? 0.415 2.441 28.862 1.00 55.88 326 ILE A O 1
ATOM 2558 N N . SER A 1 327 ? -0.480 0.389 29.082 1.00 61.94 327 SER A N 1
ATOM 2559 C CA . SER A 1 327 ? -0.528 0.035 27.673 1.00 61.94 327 SER A CA 1
ATOM 2560 C C . SER A 1 327 ? -1.999 -0.179 27.352 1.00 61.94 327 SER A C 1
ATOM 2562 O O . SER A 1 327 ? -2.676 -0.925 28.065 1.00 61.94 327 SER A O 1
ATOM 2564 N N . GLN A 1 328 ? -2.510 0.480 26.308 1.00 61.34 328 GLN A N 1
ATOM 2565 C CA . GLN A 1 328 ? -3.890 0.295 25.844 1.00 61.34 328 GLN A CA 1
ATOM 2566 C C . GLN A 1 328 ? -4.214 -1.198 25.682 1.00 61.34 328 GLN A C 1
ATOM 2568 O O . GLN A 1 328 ? -5.296 -1.646 26.048 1.00 61.34 328 GLN A O 1
ATOM 2573 N N . GLU A 1 329 ? -3.237 -1.985 25.237 1.00 62.34 329 GLU A N 1
ATOM 2574 C CA . GLU A 1 329 ? -3.366 -3.426 25.044 1.00 62.34 329 GLU A CA 1
ATOM 2575 C C . GLU A 1 329 ? -3.478 -4.200 26.364 1.00 62.34 329 GLU A C 1
ATOM 2577 O O . GLU A 1 329 ? -4.334 -5.078 26.481 1.00 62.34 329 GLU A O 1
ATOM 2582 N N . ILE A 1 330 ? -2.676 -3.856 27.382 1.00 73.00 330 ILE A N 1
ATOM 2583 C CA . ILE A 1 330 ? -2.801 -4.457 28.721 1.00 73.00 330 ILE A CA 1
ATOM 2584 C C . ILE A 1 330 ? -4.147 -4.098 29.338 1.00 73.00 330 ILE A C 1
ATOM 2586 O O . ILE A 1 330 ? -4.816 -4.976 29.876 1.00 73.00 330 ILE A O 1
ATOM 2590 N N . SER A 1 331 ? -4.571 -2.840 29.223 1.00 71.12 331 SER A N 1
ATOM 2591 C CA . SER A 1 331 ? -5.860 -2.378 29.740 1.00 71.12 331 SER A CA 1
ATOM 2592 C C . SER A 1 331 ? -7.032 -3.088 29.059 1.00 71.12 331 SER A C 1
ATOM 2594 O O . SER A 1 331 ? -7.958 -3.531 29.737 1.00 71.12 331 SER A O 1
ATOM 2596 N N . MET A 1 332 ? -6.983 -3.261 27.733 1.00 69.75 332 MET A N 1
ATOM 2597 C CA . MET A 1 332 ? -8.002 -3.997 26.977 1.00 69.75 332 MET A CA 1
ATOM 2598 C C . MET A 1 332 ? -8.031 -5.483 27.343 1.00 69.75 332 MET A C 1
ATOM 2600 O O . MET A 1 332 ? -9.110 -6.046 27.527 1.00 69.75 332 MET A O 1
ATOM 2604 N N . MET A 1 333 ? -6.869 -6.126 27.490 1.00 75.31 333 MET A N 1
ATOM 2605 C CA . MET A 1 333 ? -6.807 -7.524 27.923 1.00 75.31 333 MET A CA 1
ATOM 2606 C C . MET A 1 333 ? -7.277 -7.699 29.365 1.00 75.31 333 MET A C 1
ATOM 2608 O O . MET A 1 333 ? -8.033 -8.628 29.636 1.00 75.31 333 MET A O 1
ATOM 2612 N N . ALA A 1 334 ? -6.893 -6.796 30.271 1.00 79.81 334 ALA A N 1
ATOM 2613 C CA . ALA A 1 334 ? -7.374 -6.788 31.646 1.00 79.81 334 ALA A CA 1
ATOM 2614 C C . ALA A 1 334 ? -8.898 -6.636 31.687 1.00 79.81 334 ALA A C 1
ATOM 2616 O O . ALA A 1 334 ? -9.553 -7.399 32.385 1.00 79.81 334 ALA A O 1
ATOM 2617 N N . ALA A 1 335 ? -9.468 -5.710 30.907 1.00 78.12 335 ALA A N 1
ATOM 2618 C CA . ALA A 1 335 ? -10.914 -5.531 30.797 1.00 78.12 335 ALA A CA 1
ATOM 2619 C C . ALA A 1 335 ? -11.608 -6.799 30.275 1.00 78.12 335 ALA A C 1
ATOM 2621 O O . ALA A 1 335 ? -12.502 -7.310 30.941 1.00 78.12 335 ALA A O 1
ATOM 2622 N N . LYS A 1 336 ? -11.130 -7.376 29.163 1.00 80.25 336 LYS A N 1
ATOM 2623 C CA . LYS A 1 336 ? -11.696 -8.607 28.584 1.00 80.25 336 LYS A CA 1
ATOM 2624 C C . LYS A 1 336 ? -11.624 -9.793 29.551 1.00 80.25 336 LYS A C 1
ATOM 2626 O O . LYS A 1 336 ? -12.582 -10.546 29.687 1.00 80.25 336 LYS A O 1
ATOM 2631 N N . LEU A 1 337 ? -10.502 -9.960 30.249 1.00 83.25 337 LEU A N 1
ATOM 2632 C CA . LEU A 1 337 ? -10.346 -10.990 31.276 1.00 83.25 337 LEU A CA 1
ATOM 2633 C C . LEU A 1 337 ? -11.283 -10.743 32.468 1.00 83.25 337 LEU A C 1
ATOM 2635 O O . LEU A 1 337 ? -11.859 -11.685 33.004 1.00 83.25 337 LEU A O 1
ATOM 2639 N N . ARG A 1 338 ? -11.504 -9.487 32.859 1.00 85.62 338 ARG A N 1
ATOM 2640 C CA . ARG A 1 338 ? -12.451 -9.135 33.924 1.00 85.62 338 ARG A CA 1
ATOM 2641 C C . ARG A 1 338 ? -13.904 -9.388 33.506 1.00 85.62 338 ARG A C 1
ATOM 2643 O O . ARG A 1 338 ? -14.681 -9.900 34.309 1.00 85.62 338 ARG A O 1
ATOM 2650 N N . ASP A 1 339 ? -14.252 -9.153 32.243 1.00 82.69 339 ASP A N 1
ATOM 2651 C CA . ASP A 1 339 ? -15.559 -9.518 31.679 1.00 82.69 339 ASP A CA 1
ATOM 2652 C C . ASP A 1 339 ? -15.780 -11.036 31.694 1.00 82.69 339 ASP A C 1
ATOM 2654 O O . ASP A 1 339 ? -16.882 -11.517 31.975 1.00 82.69 339 ASP A O 1
ATOM 2658 N N . CYS A 1 340 ? -14.717 -11.819 31.486 1.00 82.25 340 CYS A N 1
ATOM 2659 C CA . CYS A 1 340 ? -14.769 -13.266 31.664 1.00 82.25 340 CYS A CA 1
ATOM 2660 C C . CYS A 1 340 ? -15.050 -13.667 33.119 1.00 82.25 340 CYS A C 1
ATOM 2662 O O . CYS A 1 340 ? -15.564 -14.760 33.329 1.00 82.25 340 CYS A O 1
ATOM 2664 N N . LEU A 1 341 ? -14.746 -12.845 34.131 1.00 82.19 341 LEU A N 1
ATOM 2665 C CA . LEU A 1 341 ? -15.114 -13.119 35.529 1.00 82.19 341 LEU A CA 1
ATOM 2666 C C . LEU A 1 341 ? -16.584 -12.791 35.821 1.00 82.19 341 LEU A C 1
ATOM 2668 O O . LEU A 1 341 ? -17.224 -13.522 36.577 1.00 82.19 341 LEU A O 1
ATOM 2672 N N . THR A 1 342 ? -17.128 -11.732 35.216 1.00 79.44 342 THR A N 1
ATOM 2673 C CA . THR A 1 342 ? -18.506 -11.266 35.458 1.00 79.44 342 THR A CA 1
ATOM 2674 C C . THR A 1 342 ? -19.551 -12.038 34.653 1.00 79.44 342 THR A C 1
ATOM 2676 O O . THR A 1 342 ? -20.684 -12.210 35.110 1.00 79.44 342 THR A O 1
ATOM 2679 N N . THR A 1 343 ? -19.180 -12.574 33.488 1.00 62.75 343 THR A N 1
ATOM 2680 C CA . THR A 1 343 ? -20.016 -13.515 32.731 1.00 62.75 343 THR A CA 1
ATOM 2681 C C . THR A 1 343 ? -20.049 -14.875 33.437 1.00 62.75 343 THR A C 1
ATOM 2683 O O . THR A 1 343 ? -19.218 -15.767 33.245 1.00 62.75 343 THR A O 1
ATOM 2686 N N . SER A 1 344 ? -21.032 -15.029 34.325 1.00 42.81 344 SER A N 1
ATOM 2687 C CA . SER A 1 344 ? -21.393 -16.327 34.892 1.00 42.81 344 SER A CA 1
ATOM 2688 C C . SER A 1 344 ? -21.842 -17.255 33.753 1.00 42.81 344 SER A C 1
ATOM 2690 O O . SER A 1 344 ? -22.595 -16.799 32.884 1.00 42.81 344 SER A O 1
ATOM 2692 N N . PRO A 1 345 ? -21.415 -18.532 33.707 1.00 45.00 345 PRO A N 1
ATOM 2693 C CA . PRO A 1 345 ? -21.957 -19.467 32.734 1.00 45.00 345 PRO A CA 1
ATOM 2694 C C . PRO A 1 345 ? -23.470 -19.512 32.935 1.00 45.00 345 PRO A C 1
ATOM 2696 O O . PRO A 1 345 ? -23.951 -19.861 34.013 1.00 45.00 345 PRO A O 1
ATOM 2699 N N . LYS A 1 346 ? -24.229 -19.117 31.906 1.00 36.34 346 LYS A N 1
ATOM 2700 C CA . LYS A 1 346 ? -25.680 -19.303 31.887 1.00 36.34 346 LYS A CA 1
ATOM 2701 C C . LYS A 1 346 ? -25.901 -20.785 32.202 1.00 36.34 346 LYS A C 1
ATOM 2703 O O . LYS A 1 346 ? -25.372 -21.607 31.449 1.00 36.34 346 LYS A O 1
ATOM 2708 N N . PRO A 1 347 ? -26.568 -21.150 33.315 1.00 36.19 347 PRO A N 1
ATOM 2709 C CA . PRO A 1 347 ? -26.733 -22.549 33.663 1.00 36.19 347 PRO A CA 1
ATOM 2710 C C . PRO A 1 347 ? -27.367 -23.220 32.456 1.00 36.19 347 PRO A C 1
ATOM 2712 O O . PRO A 1 347 ? -28.389 -22.741 31.953 1.00 36.19 347 PRO A O 1
ATOM 2715 N N . ALA A 1 348 ? -26.705 -24.259 31.944 1.00 37.59 348 ALA A N 1
ATOM 2716 C CA . ALA A 1 348 ? -27.258 -25.084 30.891 1.00 37.59 348 ALA A CA 1
ATOM 2717 C C . ALA A 1 348 ? -28.677 -25.439 31.336 1.00 37.59 348 ALA A C 1
ATOM 2719 O O . ALA A 1 348 ? -28.858 -26.082 32.372 1.00 37.59 348 ALA A O 1
ATOM 2720 N N . GLN A 1 349 ? -29.684 -24.939 30.616 1.00 32.31 349 GLN A N 1
ATOM 2721 C CA . GLN A 1 349 ? -31.048 -25.394 30.812 1.00 32.31 349 GLN A CA 1
ATOM 2722 C C . GLN A 1 349 ? -31.040 -26.860 30.404 1.00 32.31 349 GLN A C 1
ATOM 2724 O O . GLN A 1 349 ? -31.184 -27.202 29.232 1.00 32.31 349 GLN A O 1
ATOM 2729 N N . VAL A 1 350 ? -30.806 -27.728 31.389 1.00 35.75 350 VAL A N 1
ATOM 2730 C CA . VAL A 1 350 ? -31.120 -29.141 31.300 1.00 35.75 350 VAL A CA 1
ATOM 2731 C C . VAL A 1 350 ? -32.607 -29.168 31.004 1.00 35.75 350 VAL A C 1
ATOM 2733 O O . VAL A 1 350 ? -33.442 -28.929 31.876 1.00 35.75 350 VAL A O 1
ATOM 2736 N N . THR A 1 351 ? -32.932 -29.377 29.734 1.00 33.12 351 THR A N 1
ATOM 2737 C CA . THR A 1 351 ? -34.290 -29.680 29.321 1.00 33.12 351 THR A CA 1
ATOM 2738 C C . THR A 1 351 ? -34.552 -31.071 29.869 1.00 33.12 351 THR A C 1
ATOM 2740 O O . THR A 1 351 ? -34.228 -32.080 29.248 1.00 33.12 351 THR A O 1
ATOM 2743 N N . ILE A 1 352 ? -35.054 -31.129 31.101 1.00 36.84 352 ILE A N 1
ATOM 2744 C CA . ILE A 1 352 ? -35.644 -32.342 31.639 1.00 36.84 352 ILE A CA 1
ATOM 2745 C C . ILE A 1 352 ? -36.890 -32.558 30.787 1.00 36.84 352 ILE A C 1
ATOM 2747 O O . ILE A 1 352 ? -37.910 -31.896 30.978 1.00 36.84 352 ILE A O 1
ATOM 2751 N N . HIS A 1 353 ? -36.800 -33.461 29.811 1.00 33.84 353 HIS A N 1
ATOM 2752 C CA . HIS A 1 353 ? -37.985 -34.059 29.222 1.00 33.84 353 HIS A CA 1
ATOM 2753 C C . HIS A 1 353 ? -38.714 -34.809 30.340 1.00 33.84 353 HIS A C 1
ATOM 2755 O O . HIS A 1 353 ? -38.430 -35.968 30.633 1.00 33.84 353 HIS A O 1
ATOM 2761 N N . SER A 1 354 ? -39.647 -34.115 30.992 1.00 35.62 354 SER A N 1
ATOM 2762 C CA . SER A 1 354 ? -40.697 -34.735 31.787 1.00 35.62 354 SER A CA 1
ATOM 2763 C C . SER A 1 354 ? -41.593 -35.501 30.816 1.00 35.62 354 SER A C 1
ATOM 2765 O O . SER A 1 354 ? -42.539 -34.962 30.242 1.00 35.62 354 SER A O 1
ATOM 2767 N N . GLY A 1 355 ? -41.215 -36.752 30.554 1.00 34.38 355 GLY A N 1
ATOM 2768 C CA . GLY A 1 355 ? -42.084 -37.738 29.940 1.00 34.38 355 GLY A CA 1
ATOM 2769 C C . GLY A 1 355 ? -43.242 -37.993 30.892 1.00 34.38 355 GLY A C 1
ATOM 2770 O O . GLY A 1 355 ? -43.108 -38.712 31.879 1.00 34.38 355 GLY A O 1
ATOM 2771 N N . SER A 1 356 ? -44.374 -37.365 30.599 1.00 35.31 356 SER A N 1
ATOM 2772 C CA . SER A 1 356 ? -45.665 -37.680 31.186 1.00 35.31 356 SER A CA 1
ATOM 2773 C C . SER A 1 356 ? -45.991 -39.145 30.890 1.00 35.31 356 SER A C 1
ATOM 2775 O O . SER A 1 356 ? -46.361 -39.515 29.778 1.00 35.31 356 SER A O 1
ATOM 2777 N N . GLN A 1 357 ? -45.843 -40.003 31.900 1.00 33.59 357 GLN A N 1
ATOM 2778 C CA . GLN A 1 357 ? -46.454 -41.326 31.894 1.00 33.59 357 GLN A CA 1
ATOM 2779 C C . GLN A 1 357 ? -47.976 -41.140 31.913 1.00 33.59 357 GLN A C 1
ATOM 2781 O O . GLN A 1 357 ? -48.586 -40.943 32.962 1.00 33.59 357 GLN A O 1
ATOM 2786 N N . GLN A 1 358 ? -48.596 -41.175 30.733 1.00 34.53 358 GLN A N 1
ATOM 2787 C CA . GLN A 1 358 ? -50.016 -41.468 30.611 1.00 34.53 358 GLN A CA 1
ATOM 2788 C C . GLN A 1 358 ? -50.221 -42.947 30.940 1.00 34.53 358 GLN A C 1
ATOM 2790 O O . GLN A 1 358 ? -49.798 -43.836 30.202 1.00 34.53 358 GLN A O 1
ATOM 2795 N N . ALA A 1 359 ? -50.871 -43.195 32.074 1.00 35.00 359 ALA A N 1
ATOM 2796 C CA . ALA A 1 359 ? -51.438 -44.484 32.416 1.00 35.00 359 ALA A CA 1
ATOM 2797 C C . ALA A 1 359 ? -52.499 -44.860 31.369 1.00 35.00 359 ALA A C 1
ATOM 2799 O O . ALA A 1 359 ? -53.561 -44.241 31.293 1.00 35.00 359 ALA A O 1
ATOM 2800 N N . MET A 1 360 ? -52.208 -45.876 30.560 1.00 31.64 360 MET A N 1
ATOM 2801 C CA . MET A 1 360 ? -53.182 -46.503 29.676 1.00 31.64 360 MET A CA 1
ATOM 2802 C C . MET A 1 360 ? -53.807 -47.683 30.430 1.00 31.64 360 MET A C 1
ATOM 2804 O O . MET A 1 360 ? -53.220 -48.758 30.542 1.00 31.64 360 MET A O 1
ATOM 2808 N N . PHE A 1 361 ? -54.993 -47.449 30.995 1.00 32.19 361 PHE A N 1
ATOM 2809 C CA . PHE A 1 361 ? -55.888 -48.504 31.463 1.00 32.19 361 PHE A CA 1
ATOM 2810 C C . PHE A 1 361 ? -56.303 -49.363 30.263 1.00 32.19 361 PHE A C 1
ATOM 2812 O O . PHE A 1 361 ? -56.940 -48.875 29.332 1.00 32.19 361 PHE A O 1
ATOM 2819 N N . THR A 1 362 ? -55.959 -50.646 30.296 1.00 37.84 362 THR A N 1
ATOM 2820 C CA . THR A 1 362 ? -56.558 -51.680 29.446 1.00 37.84 362 THR A CA 1
ATOM 2821 C C . THR A 1 362 ? -57.663 -52.374 30.246 1.00 37.84 362 THR A C 1
ATOM 2823 O O . THR A 1 362 ? -57.413 -52.779 31.383 1.00 37.84 362 THR A O 1
ATOM 2826 N N . PRO A 1 363 ? -58.890 -52.512 29.713 1.00 35.59 363 PRO A N 1
ATOM 2827 C CA . PRO A 1 363 ? -59.896 -53.361 30.327 1.00 35.59 363 PRO A CA 1
ATOM 2828 C C . PRO A 1 363 ? -59.596 -54.832 30.019 1.00 35.59 363 PRO A C 1
ATOM 2830 O O . PRO A 1 363 ? -59.194 -55.189 28.910 1.00 35.59 363 PRO A O 1
ATOM 2833 N N . ALA A 1 364 ? -59.793 -55.668 31.035 1.00 34.47 364 ALA A N 1
ATOM 2834 C CA . ALA A 1 364 ? -59.677 -57.115 30.971 1.00 34.47 364 ALA A CA 1
ATOM 2835 C C . ALA A 1 364 ? -60.656 -57.725 29.957 1.00 34.47 364 ALA A C 1
ATOM 2837 O O . ALA A 1 364 ? -61.800 -57.285 29.839 1.00 34.47 364 ALA A O 1
ATOM 2838 N N . ASN A 1 365 ? -60.211 -58.789 29.291 1.00 38.59 365 ASN A N 1
ATOM 2839 C CA . ASN A 1 365 ? -61.090 -59.779 28.692 1.00 38.59 365 ASN A CA 1
ATOM 2840 C C . ASN A 1 365 ? -60.577 -61.175 29.075 1.00 38.59 365 ASN A C 1
ATOM 2842 O O . ASN A 1 365 ? -59.429 -61.505 28.772 1.00 38.59 365 ASN A O 1
ATOM 2846 N N . ILE A 1 366 ? -61.506 -61.944 29.661 1.00 39.66 366 ILE A N 1
ATOM 2847 C CA . ILE A 1 366 ? -61.459 -63.330 30.173 1.00 39.66 366 ILE A CA 1
ATOM 2848 C C . ILE A 1 366 ? -60.902 -63.487 31.589 1.00 39.66 366 ILE A C 1
ATOM 2850 O O . ILE A 1 366 ? -59.674 -63.374 31.789 1.00 39.66 366 ILE A O 1
#